Protein AF-A0AAD7E4L8-F1 (afdb_monomer_lite)

Structure (mmCIF, N/CA/C/O backbone):
data_AF-A0AAD7E4L8-F1
#
_entry.id   AF-A0AAD7E4L8-F1
#
loop_
_atom_site.group_PDB
_atom_site.id
_atom_site.type_symbol
_atom_site.label_atom_id
_atom_site.label_alt_id
_atom_site.label_comp_id
_atom_site.label_asym_id
_atom_site.label_entity_id
_atom_site.label_seq_id
_atom_site.pdbx_PDB_ins_code
_atom_site.Cartn_x
_atom_site.Cartn_y
_atom_site.Cartn_z
_atom_site.occupancy
_atom_site.B_iso_or_equiv
_atom_site.auth_seq_id
_atom_site.auth_comp_id
_atom_site.auth_asym_id
_atom_site.auth_atom_id
_atom_site.pdbx_PDB_model_num
ATOM 1 N N . MET A 1 1 ? -5.484 -7.771 3.956 1.00 55.75 1 MET A N 1
ATOM 2 C CA . MET A 1 1 ? -4.475 -8.757 4.408 1.00 55.75 1 MET A CA 1
ATOM 3 C C . MET A 1 1 ? -3.831 -9.481 3.238 1.00 55.75 1 MET A C 1
ATOM 5 O O . MET A 1 1 ? -2.624 -9.368 3.101 1.00 55.75 1 MET A O 1
ATOM 9 N N . LEU A 1 2 ? -4.599 -10.127 2.349 1.00 58.47 2 LEU A N 1
ATOM 10 C CA . LEU A 1 2 ? -4.040 -10.817 1.174 1.00 58.47 2 LEU A CA 1
ATOM 11 C C . LEU A 1 2 ? -3.154 -9.911 0.290 1.00 58.47 2 LEU A C 1
ATOM 13 O O . LEU A 1 2 ? -2.075 -10.329 -0.110 1.00 58.47 2 LEU A O 1
ATOM 17 N N . SER A 1 3 ? -3.562 -8.657 0.049 1.00 67.06 3 SER A N 1
ATOM 18 C CA . SER A 1 3 ? -2.775 -7.679 -0.724 1.00 67.06 3 SER A CA 1
ATOM 19 C C . SER A 1 3 ? -1.385 -7.426 -0.132 1.00 67.06 3 SER A C 1
ATOM 21 O O . SER A 1 3 ? -0.401 -7.410 -0.861 1.00 67.06 3 SER A O 1
ATOM 23 N N . TRP A 1 4 ? -1.296 -7.290 1.191 1.00 66.00 4 TRP A N 1
ATOM 24 C CA . TRP A 1 4 ? -0.040 -7.079 1.910 1.00 66.00 4 TRP A CA 1
ATOM 25 C C . TRP A 1 4 ? 0.859 -8.313 1.869 1.00 66.00 4 TRP A C 1
ATOM 27 O O . TRP A 1 4 ? 2.061 -8.176 1.686 1.00 66.00 4 TRP A O 1
ATOM 37 N N . ILE A 1 5 ? 0.280 -9.511 1.975 1.00 70.00 5 ILE A N 1
ATOM 38 C CA . ILE A 1 5 ? 1.025 -10.772 1.862 1.0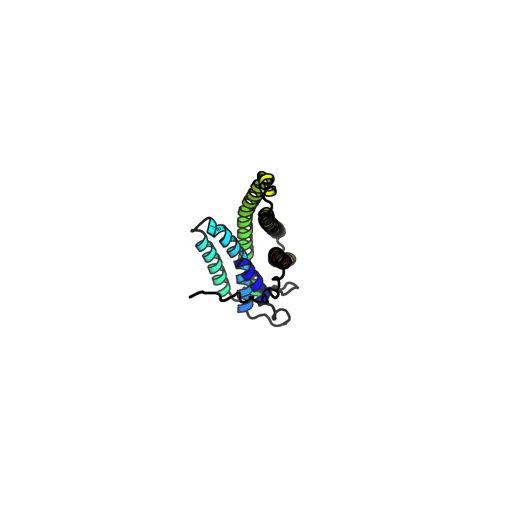0 70.00 5 ILE A CA 1
ATOM 39 C C . ILE A 1 5 ? 1.603 -10.920 0.452 1.00 70.00 5 ILE A C 1
ATOM 41 O O . ILE A 1 5 ? 2.786 -11.209 0.309 1.00 70.00 5 ILE A O 1
ATOM 45 N N . LEU A 1 6 ? 0.794 -10.675 -0.584 1.00 70.75 6 LEU A N 1
ATOM 46 C CA . LEU A 1 6 ? 1.243 -10.709 -1.980 1.00 70.75 6 LEU A CA 1
ATOM 47 C C . LEU A 1 6 ? 2.336 -9.668 -2.246 1.00 70.75 6 LEU A C 1
ATOM 49 O O . LEU A 1 6 ? 3.332 -9.965 -2.902 1.00 70.75 6 LEU A O 1
ATOM 53 N N . TYR A 1 7 ? 2.182 -8.469 -1.685 1.00 75.62 7 TYR A N 1
ATOM 54 C CA . TYR A 1 7 ? 3.182 -7.416 -1.776 1.00 75.62 7 TYR A CA 1
ATOM 55 C C . TYR A 1 7 ? 4.496 -7.811 -1.087 1.00 75.62 7 TYR A C 1
ATOM 57 O O . TYR A 1 7 ? 5.555 -7.723 -1.699 1.00 75.62 7 TYR A O 1
ATOM 65 N N . SER A 1 8 ? 4.457 -8.346 0.135 1.00 72.38 8 SER A N 1
ATOM 66 C CA . SER A 1 8 ? 5.648 -8.865 0.820 1.00 72.38 8 SER A CA 1
ATOM 67 C C . SER A 1 8 ? 6.305 -10.028 0.073 1.00 72.38 8 SER A C 1
ATOM 69 O O . SER A 1 8 ? 7.527 -10.059 -0.056 1.00 72.38 8 SER A O 1
ATOM 71 N N . ALA A 1 9 ? 5.511 -10.955 -0.468 1.00 76.44 9 ALA A N 1
ATOM 72 C CA . ALA A 1 9 ? 6.011 -12.081 -1.253 1.00 76.44 9 ALA A CA 1
ATOM 73 C C . ALA A 1 9 ? 6.742 -11.618 -2.526 1.00 76.44 9 ALA A C 1
ATOM 75 O O . ALA A 1 9 ? 7.725 -12.242 -2.922 1.00 76.44 9 ALA A O 1
ATOM 76 N N . SER A 1 10 ? 6.326 -10.494 -3.124 1.00 79.31 10 SER A N 1
ATOM 77 C CA . SER A 1 10 ? 7.000 -9.930 -4.299 1.00 79.31 10 SER A CA 1
ATOM 78 C C . SER A 1 10 ? 8.456 -9.535 -4.021 1.00 79.31 10 SER A C 1
ATOM 80 O O . SER A 1 10 ? 9.321 -9.758 -4.863 1.00 79.31 10 SER A O 1
ATOM 82 N N . PHE A 1 11 ? 8.768 -9.039 -2.818 1.00 74.00 11 PHE A N 1
ATOM 83 C CA . PHE A 1 11 ? 10.148 -8.724 -2.431 1.00 74.00 11 PHE A CA 1
ATOM 84 C C . PHE A 1 11 ? 10.984 -9.977 -2.162 1.00 74.00 11 PHE A C 1
ATOM 86 O O . PHE A 1 11 ? 12.188 -9.972 -2.415 1.00 74.00 11 PHE A O 1
ATOM 93 N N . LEU A 1 12 ? 10.353 -11.059 -1.695 1.00 79.56 12 LEU A N 1
ATOM 94 C CA . LEU A 1 12 ? 11.036 -12.328 -1.445 1.00 79.56 12 LEU A CA 1
ATOM 95 C C . LEU A 1 12 ? 11.431 -13.055 -2.734 1.00 79.56 12 LEU A C 1
ATOM 97 O O . LEU A 1 12 ? 12.403 -13.802 -2.716 1.00 79.56 12 LEU A O 1
ATOM 101 N N . LEU A 1 13 ? 10.749 -12.804 -3.859 1.00 77.44 13 LEU A N 1
ATOM 102 C CA . LEU A 1 13 ? 11.089 -13.426 -5.145 1.00 77.44 13 LEU A CA 1
ATOM 103 C C . LEU A 1 13 ? 12.525 -13.124 -5.600 1.00 77.44 13 LEU A C 1
ATOM 105 O O . LEU A 1 13 ? 13.121 -13.945 -6.291 1.00 77.44 13 LEU A O 1
ATOM 109 N N . LEU A 1 14 ? 13.097 -11.980 -5.207 1.00 70.25 14 LEU A N 1
ATOM 110 C CA . LEU A 1 14 ? 14.471 -11.610 -5.576 1.00 70.25 14 LEU A CA 1
ATOM 111 C C . LEU A 1 14 ? 15.534 -12.132 -4.614 1.00 70.25 14 LEU A C 1
ATOM 113 O O . LEU A 1 14 ? 16.726 -12.026 -4.918 1.00 70.25 14 LEU A O 1
ATOM 117 N N . VAL A 1 15 ? 15.136 -12.702 -3.476 1.00 77.69 15 VAL A N 1
ATOM 118 C CA . VAL A 1 15 ? 16.076 -13.278 -2.513 1.00 77.69 15 VAL A CA 1
ATOM 119 C C . VAL A 1 15 ? 16.807 -14.435 -3.198 1.00 77.69 15 VAL A C 1
ATOM 121 O O . VAL A 1 15 ? 16.194 -15.395 -3.650 1.00 77.69 15 VAL A O 1
ATOM 124 N N . GLY A 1 16 ? 18.129 -14.301 -3.331 1.00 73.25 16 GLY A N 1
ATOM 125 C CA . GLY A 1 16 ? 18.992 -15.241 -4.059 1.00 73.25 16 GLY A CA 1
ATOM 126 C C . GLY A 1 16 ? 19.548 -14.716 -5.388 1.00 73.25 16 GLY A C 1
ATOM 127 O O . GLY A 1 16 ? 20.603 -15.173 -5.808 1.00 73.25 16 GLY A O 1
ATOM 128 N N . ASN A 1 17 ? 18.928 -13.698 -6.000 1.00 73.00 17 ASN A N 1
ATOM 129 C CA . ASN A 1 17 ? 19.407 -13.067 -7.247 1.00 73.00 17 ASN A CA 1
ATOM 130 C C . ASN A 1 17 ? 19.971 -11.643 -7.036 1.00 73.00 17 ASN A C 1
ATOM 132 O O . ASN A 1 17 ? 20.242 -10.913 -7.988 1.00 73.00 17 ASN A O 1
ATOM 136 N N . GLN A 1 18 ? 20.146 -11.222 -5.779 1.00 67.19 18 GLN A N 1
ATOM 137 C CA . GLN A 1 18 ? 20.629 -9.879 -5.422 1.00 67.19 18 GLN A CA 1
ATOM 138 C C . GLN A 1 18 ? 22.157 -9.725 -5.507 1.00 67.19 18 GLN A C 1
ATOM 140 O O . GLN A 1 18 ? 22.631 -8.613 -5.707 1.00 67.19 18 GLN A O 1
ATOM 145 N N . LEU A 1 19 ? 22.911 -10.822 -5.367 1.00 68.94 19 LEU A N 1
ATOM 146 C CA . LEU A 1 19 ? 24.380 -10.829 -5.253 1.00 68.94 19 LEU A CA 1
ATOM 147 C C . LEU A 1 19 ? 25.108 -11.195 -6.560 1.00 68.94 19 LEU A C 1
ATOM 149 O O . LEU A 1 19 ? 26.333 -11.158 -6.603 1.00 68.94 19 LEU A O 1
ATOM 153 N N . GLY A 1 20 ? 24.377 -11.580 -7.609 1.00 67.00 20 GLY A N 1
ATOM 154 C CA . GLY A 1 20 ? 24.968 -11.967 -8.890 1.00 67.00 20 GLY A CA 1
ATOM 155 C C . GLY A 1 20 ? 25.227 -10.769 -9.805 1.00 67.00 20 GLY A C 1
ATOM 156 O O . GLY A 1 20 ? 24.375 -9.888 -9.922 1.00 67.00 20 GLY A O 1
ATOM 157 N N . GLU A 1 21 ? 26.370 -10.776 -10.502 1.00 68.94 21 GLU A N 1
ATOM 158 C CA . GLU A 1 21 ? 26.638 -9.867 -11.633 1.00 68.94 21 GLU A CA 1
ATOM 159 C C . GLU A 1 21 ? 25.715 -10.145 -12.832 1.00 68.94 21 GLU A C 1
ATOM 161 O O . GLU A 1 21 ? 25.488 -9.270 -13.664 1.00 68.94 21 GLU A O 1
ATOM 166 N N . ALA A 1 22 ? 25.154 -11.355 -12.910 1.00 73.06 22 ALA A N 1
ATOM 167 C CA . ALA A 1 22 ? 24.205 -11.733 -13.945 1.00 73.06 22 ALA A CA 1
ATOM 168 C C . ALA A 1 22 ? 22.841 -11.055 -13.730 1.00 73.06 22 ALA A C 1
ATOM 170 O O . ALA A 1 22 ? 22.309 -11.008 -12.616 1.00 73.06 22 ALA A O 1
ATOM 171 N N . GLU A 1 23 ? 22.254 -10.549 -14.816 1.00 72.12 23 GLU A N 1
ATOM 172 C CA . GLU A 1 23 ? 20.901 -10.001 -14.789 1.00 72.12 23 GLU A CA 1
ATOM 173 C C . GLU A 1 23 ? 19.878 -11.095 -14.423 1.00 72.12 23 GLU A C 1
ATOM 175 O O . GLU A 1 23 ? 19.979 -12.225 -14.914 1.00 72.12 23 GLU A O 1
ATOM 180 N N . PRO A 1 24 ? 18.890 -10.797 -13.552 1.00 77.25 24 PRO A N 1
ATOM 181 C CA . PRO A 1 24 ? 17.875 -11.770 -13.177 1.00 77.25 24 PRO A CA 1
ATOM 182 C C . PRO A 1 24 ? 17.038 -12.175 -14.401 1.00 77.25 24 PRO A C 1
ATOM 184 O O . PRO A 1 24 ? 16.810 -11.354 -15.293 1.00 77.25 24 PRO A O 1
ATOM 187 N N . PRO A 1 25 ? 16.517 -13.415 -14.445 1.00 82.69 25 PRO A N 1
ATOM 188 C CA . PRO A 1 25 ? 15.696 -13.864 -15.560 1.00 82.69 25 PRO A CA 1
ATOM 189 C C . PRO A 1 25 ? 14.472 -12.955 -15.726 1.00 82.69 25 PRO A C 1
ATOM 191 O O . PRO A 1 25 ? 13.758 -12.672 -14.759 1.00 82.69 25 PRO A O 1
ATOM 194 N N . PHE A 1 26 ? 14.216 -12.530 -16.967 1.00 81.12 26 PHE A N 1
ATOM 195 C CA . PHE A 1 26 ? 13.172 -11.561 -17.326 1.00 81.12 26 PHE A CA 1
ATOM 196 C C . PHE A 1 26 ? 11.819 -11.856 -16.668 1.00 81.12 26 PHE A C 1
ATOM 198 O O . PHE A 1 26 ? 11.200 -10.959 -16.102 1.00 81.12 26 PHE A O 1
ATOM 205 N N . GLY A 1 27 ? 11.381 -13.119 -16.672 1.00 80.50 27 GLY A N 1
ATOM 206 C CA . GLY A 1 27 ? 10.092 -13.506 -16.092 1.00 80.50 27 GLY A CA 1
ATOM 207 C C . GLY A 1 27 ? 9.979 -13.195 -14.597 1.00 80.50 27 GLY A C 1
ATOM 208 O O . GLY A 1 27 ? 8.927 -12.768 -14.135 1.00 80.50 27 GLY A O 1
ATOM 209 N N . LEU A 1 28 ? 11.068 -13.338 -13.843 1.00 82.25 28 LEU A N 1
ATOM 210 C CA . LEU A 1 28 ? 11.087 -13.104 -12.399 1.00 82.25 28 LEU A CA 1
ATOM 211 C C . LEU A 1 28 ? 11.056 -11.599 -12.083 1.00 82.25 28 LEU A C 1
ATOM 213 O O . LEU A 1 28 ? 10.313 -11.149 -11.214 1.00 82.25 28 LEU A O 1
ATOM 217 N N . CYS A 1 29 ? 11.794 -10.826 -12.876 1.00 81.12 29 CYS A N 1
ATOM 218 C CA . CYS A 1 29 ? 11.831 -9.365 -12.865 1.00 81.12 29 CYS A CA 1
ATOM 219 C C . CYS A 1 29 ? 10.463 -8.754 -13.252 1.00 81.12 29 CYS A C 1
ATOM 221 O O . CYS A 1 29 ? 9.967 -7.843 -12.587 1.00 81.12 29 CYS A O 1
ATOM 223 N N . PHE A 1 30 ? 9.802 -9.322 -14.265 1.00 81.19 30 PHE A N 1
ATOM 224 C CA . PHE A 1 30 ? 8.469 -8.926 -14.721 1.00 81.19 30 PHE A CA 1
ATOM 225 C C . PHE A 1 30 ? 7.377 -9.236 -13.691 1.00 81.19 30 PHE A C 1
ATOM 227 O O . PHE A 1 30 ? 6.558 -8.373 -13.378 1.00 81.19 30 PHE A O 1
ATOM 234 N N . VAL A 1 31 ? 7.381 -10.445 -13.118 1.00 81.94 31 VAL A N 1
ATOM 235 C CA . VAL A 1 31 ? 6.415 -10.838 -12.080 1.00 81.94 31 VAL A CA 1
ATOM 236 C C . VAL A 1 31 ? 6.582 -9.981 -10.826 1.00 81.94 31 VAL A C 1
ATOM 238 O O . VAL A 1 31 ? 5.580 -9.544 -10.257 1.00 81.94 31 VAL A O 1
ATOM 241 N N . GLN A 1 32 ? 7.824 -9.684 -10.421 1.00 84.56 32 GLN A N 1
ATOM 242 C CA . GLN A 1 32 ? 8.085 -8.771 -9.308 1.00 84.56 32 GLN A CA 1
ATOM 243 C C . GLN A 1 32 ? 7.487 -7.385 -9.580 1.00 84.56 32 GLN A C 1
ATOM 245 O O . GLN A 1 32 ? 6.705 -6.889 -8.768 1.00 84.56 32 GLN A O 1
ATOM 250 N N . ALA A 1 33 ? 7.832 -6.771 -10.717 1.00 79.81 33 ALA A N 1
ATOM 251 C CA . ALA A 1 33 ? 7.343 -5.443 -11.070 1.00 79.81 33 ALA A CA 1
ATOM 252 C C . ALA A 1 33 ? 5.806 -5.418 -11.132 1.00 79.81 33 ALA A C 1
ATOM 254 O O . ALA A 1 33 ? 5.173 -4.566 -10.509 1.00 79.81 33 ALA A O 1
ATOM 255 N N . GLY A 1 34 ? 5.193 -6.405 -11.792 1.00 78.75 34 GLY A N 1
ATOM 256 C CA . GLY A 1 34 ? 3.739 -6.519 -11.902 1.00 78.75 34 GLY A CA 1
ATOM 257 C C . GLY A 1 34 ? 3.030 -6.619 -10.548 1.00 78.75 34 GLY A C 1
ATOM 258 O O . GLY A 1 34 ? 2.025 -5.944 -10.334 1.00 78.75 34 GLY A O 1
ATOM 259 N N . LEU A 1 35 ? 3.564 -7.403 -9.605 1.00 77.06 35 LEU A N 1
ATOM 260 C CA . LEU A 1 35 ? 2.994 -7.524 -8.257 1.00 77.06 35 LEU A CA 1
ATOM 261 C C . LEU A 1 35 ? 3.103 -6.223 -7.454 1.00 77.06 35 LEU A C 1
ATOM 263 O O . LEU A 1 35 ? 2.152 -5.859 -6.758 1.00 77.06 35 LEU A O 1
ATOM 267 N N . ILE A 1 36 ? 4.225 -5.506 -7.571 1.00 76.94 36 ILE A N 1
ATOM 268 C CA . ILE A 1 36 ? 4.426 -4.210 -6.908 1.00 76.94 36 ILE A CA 1
ATOM 269 C C . ILE A 1 36 ? 3.420 -3.181 -7.436 1.00 76.94 36 ILE A C 1
ATOM 271 O O . ILE A 1 36 ? 2.739 -2.533 -6.642 1.00 76.94 36 ILE A O 1
ATOM 275 N N . TYR A 1 37 ? 3.256 -3.077 -8.758 1.00 73.69 37 TYR A N 1
ATOM 276 C CA . TYR A 1 37 ? 2.303 -2.140 -9.365 1.00 73.69 37 TYR A CA 1
ATOM 277 C C . TYR A 1 37 ? 0.833 -2.539 -9.158 1.00 73.69 37 TYR A C 1
ATOM 279 O O . TYR A 1 37 ? -0.045 -1.677 -9.158 1.00 73.69 37 TYR A O 1
ATOM 287 N N . ALA A 1 38 ? 0.534 -3.822 -8.941 1.00 73.31 38 ALA A N 1
ATOM 288 C CA . ALA A 1 38 ? -0.823 -4.284 -8.647 1.00 73.31 38 ALA A CA 1
ATOM 289 C C . ALA A 1 38 ? -1.232 -4.090 -7.172 1.00 73.31 38 ALA A C 1
ATOM 291 O O . ALA A 1 38 ? -2.425 -4.070 -6.858 1.00 73.31 38 ALA A O 1
ATOM 292 N N . ALA A 1 39 ? -0.281 -3.928 -6.248 1.00 74.31 39 ALA A N 1
ATOM 293 C CA . ALA A 1 39 ? -0.562 -3.833 -4.813 1.00 74.31 39 ALA A CA 1
ATOM 294 C C . ALA A 1 39 ? -1.443 -2.632 -4.387 1.00 74.31 39 ALA A C 1
ATOM 296 O O . ALA A 1 39 ? -2.373 -2.845 -3.592 1.00 74.31 39 ALA A O 1
ATOM 297 N N . PRO A 1 40 ? -1.246 -1.398 -4.903 1.00 68.12 40 PRO A N 1
ATOM 298 C CA . PRO A 1 40 ? -2.147 -0.272 -4.625 1.00 68.12 40 PRO A CA 1
ATOM 299 C C . PRO A 1 40 ? -3.575 -0.583 -5.077 1.00 68.12 40 PRO A C 1
ATOM 301 O O . PRO A 1 40 ? -4.553 -0.342 -4.369 1.00 68.12 40 PRO A O 1
ATOM 304 N N . THR A 1 41 ? -3.668 -1.221 -6.237 1.00 68.50 41 THR A N 1
ATOM 305 C CA . THR A 1 41 ? -4.901 -1.589 -6.912 1.00 68.50 41 THR A CA 1
ATOM 306 C C . THR A 1 41 ? -5.703 -2.623 -6.117 1.00 68.50 41 THR A C 1
ATOM 308 O O . THR A 1 41 ? -6.902 -2.445 -5.902 1.00 68.50 41 THR A O 1
ATOM 311 N N . PHE A 1 42 ? -5.040 -3.647 -5.568 1.00 68.25 42 PHE A N 1
ATOM 312 C CA . PHE A 1 42 ? -5.669 -4.614 -4.660 1.00 68.25 42 PHE A CA 1
ATOM 313 C C . PHE A 1 42 ? -6.101 -4.003 -3.323 1.00 68.25 42 PHE A C 1
ATOM 315 O O . PHE A 1 42 ? -7.096 -4.434 -2.739 1.00 68.25 42 PHE A O 1
ATOM 322 N N . SER A 1 43 ? -5.370 -3.003 -2.830 1.00 66.50 43 SER A N 1
ATOM 323 C CA . SER A 1 43 ? -5.699 -2.341 -1.562 1.00 66.50 43 SER A CA 1
ATOM 324 C C . SER A 1 43 ? -6.954 -1.474 -1.690 1.00 66.50 43 SER A C 1
ATOM 326 O O . SER A 1 43 ? -7.830 -1.520 -0.825 1.00 66.50 43 SER A O 1
ATOM 328 N N . ILE A 1 44 ? -7.095 -0.769 -2.814 1.00 65.12 44 ILE A N 1
ATOM 329 C CA . ILE A 1 44 ? -8.297 0.007 -3.137 1.00 65.12 44 ILE A CA 1
ATOM 330 C C . ILE A 1 44 ? -9.480 -0.919 -3.450 1.00 65.12 44 ILE A C 1
ATOM 332 O O . ILE A 1 44 ? -10.597 -0.638 -3.019 1.00 65.12 44 ILE A O 1
ATOM 336 N N . LEU A 1 45 ? -9.247 -2.059 -4.114 1.00 64.75 45 LEU A N 1
ATOM 337 C CA . LEU A 1 45 ? -10.287 -3.054 -4.394 1.00 64.75 45 LEU A CA 1
ATOM 338 C C . LEU A 1 45 ? -10.975 -3.538 -3.107 1.00 64.75 45 LEU A C 1
ATOM 340 O O . LEU A 1 45 ? -12.196 -3.631 -3.075 1.00 64.7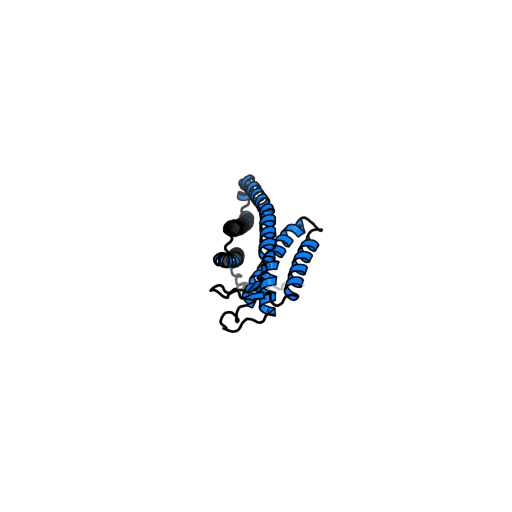5 45 LEU A O 1
ATOM 344 N N . GLY A 1 46 ? -10.220 -3.773 -2.030 1.00 64.06 46 GLY A N 1
ATOM 345 C CA . GLY A 1 46 ? -10.787 -4.170 -0.736 1.00 64.06 46 GLY A CA 1
ATOM 346 C C . GLY A 1 46 ? -11.694 -3.109 -0.101 1.00 64.06 46 GLY A C 1
ATOM 347 O O . GLY A 1 46 ? -12.697 -3.458 0.515 1.00 64.06 46 GLY A O 1
ATOM 348 N N . CYS A 1 47 ? -11.383 -1.822 -0.283 1.00 60.34 47 CYS A N 1
ATOM 349 C CA . CYS A 1 47 ? -12.221 -0.728 0.220 1.00 60.34 47 CYS A CA 1
ATOM 350 C C . CYS A 1 47 ? -13.438 -0.463 -0.683 1.00 60.34 47 CYS A C 1
ATOM 352 O O . CYS A 1 47 ? -14.523 -0.168 -0.185 1.00 60.34 47 CYS A O 1
ATOM 354 N N . LEU A 1 48 ? -13.282 -0.601 -2.005 1.00 55.78 48 LEU A N 1
ATOM 355 C CA . LEU A 1 48 ? -14.330 -0.311 -2.991 1.00 55.78 48 LEU A CA 1
ATOM 356 C C . LEU A 1 48 ? -15.310 -1.469 -3.222 1.00 55.78 48 LEU A C 1
ATOM 358 O O . LEU A 1 48 ? -16.459 -1.206 -3.577 1.00 55.78 48 LEU A O 1
ATOM 362 N N . LEU A 1 49 ? -14.912 -2.725 -2.982 1.00 59.12 49 LEU A N 1
ATOM 363 C CA . LEU A 1 49 ? -15.815 -3.888 -3.023 1.00 59.12 49 LEU A CA 1
ATOM 364 C C . LEU A 1 49 ? -16.996 -3.737 -2.052 1.00 59.12 49 LEU A C 1
ATOM 366 O O . LEU A 1 49 ? -18.083 -4.230 -2.337 1.00 59.12 49 LEU A O 1
ATOM 370 N N . SER A 1 50 ? -16.805 -2.998 -0.957 1.00 56.91 50 SER A N 1
ATOM 371 C CA . SER A 1 50 ? -17.861 -2.682 0.009 1.00 56.91 50 SER A CA 1
ATOM 372 C C . SER A 1 50 ? -18.830 -1.596 -0.476 1.00 56.91 50 SER A C 1
ATOM 374 O O . SER A 1 50 ? -19.941 -1.517 0.038 1.00 56.91 50 SER A O 1
ATOM 376 N N . PHE A 1 51 ? -18.438 -0.764 -1.451 1.00 55.25 51 PHE A N 1
ATOM 377 C CA . PHE A 1 51 ? -19.224 0.399 -1.882 1.00 55.25 51 PHE A CA 1
ATOM 378 C C . PHE A 1 51 ? -19.814 0.294 -3.294 1.00 55.25 51 PHE A C 1
ATOM 380 O O . PHE A 1 51 ? -20.850 0.907 -3.535 1.00 55.25 51 PHE A O 1
ATOM 387 N N . LEU A 1 52 ? -19.236 -0.474 -4.228 1.00 54.34 52 LEU A N 1
ATOM 388 C CA . LEU A 1 52 ? -19.737 -0.531 -5.609 1.00 54.34 52 LEU A CA 1
ATOM 389 C C . LEU A 1 52 ? -19.452 -1.872 -6.297 1.00 54.34 52 LEU A C 1
ATOM 391 O O . LEU A 1 52 ? -18.337 -2.149 -6.725 1.00 54.34 52 LEU A O 1
ATOM 395 N N . HIS A 1 53 ? -20.514 -2.631 -6.574 1.00 60.72 53 HIS A N 1
ATOM 396 C CA . HIS A 1 53 ? -20.497 -3.844 -7.410 1.00 60.72 53 HIS A CA 1
ATOM 397 C C . HIS A 1 53 ? -19.997 -3.590 -8.855 1.00 60.72 53 HIS A C 1
ATOM 399 O O . HIS A 1 53 ? -19.666 -4.525 -9.577 1.00 60.72 53 HIS A O 1
ATOM 405 N N . LYS A 1 54 ? -19.937 -2.322 -9.300 1.00 60.03 54 LYS A N 1
ATOM 406 C CA . LYS A 1 54 ? -19.555 -1.930 -10.670 1.00 60.03 54 LYS A CA 1
ATOM 407 C C . LYS A 1 54 ? -18.090 -1.527 -10.850 1.00 60.03 54 LYS A C 1
ATOM 409 O O . LYS A 1 54 ? -17.635 -1.437 -11.983 1.00 60.03 54 LYS A O 1
ATOM 414 N N . PHE A 1 55 ? -17.353 -1.293 -9.767 1.00 58.28 55 PHE A N 1
ATOM 415 C CA . PHE A 1 55 ? -15.954 -0.853 -9.827 1.00 58.28 55 PHE A CA 1
ATOM 416 C C . PHE A 1 55 ? -14.893 -1.961 -10.005 1.00 58.28 55 PHE A C 1
ATOM 418 O O . PHE A 1 55 ? -13.870 -1.676 -10.631 1.00 58.28 55 PHE A O 1
ATOM 425 N N . PRO A 1 56 ? -15.095 -3.215 -9.542 1.00 67.69 56 PRO A N 1
ATOM 426 C CA . PRO A 1 56 ? -14.123 -4.291 -9.731 1.00 67.69 56 PRO A CA 1
ATOM 427 C C . PRO A 1 56 ? -13.659 -4.497 -11.184 1.00 67.69 56 PRO A C 1
ATOM 429 O O . PRO A 1 56 ? -12.447 -4.563 -11.395 1.00 67.69 56 PRO A O 1
ATOM 432 N N . PRO A 1 57 ? -14.539 -4.542 -12.207 1.00 73.00 57 PRO A N 1
ATOM 433 C CA . PRO A 1 57 ? -14.094 -4.827 -13.570 1.00 73.00 57 PRO A CA 1
ATOM 434 C C . PRO A 1 57 ? -13.165 -3.751 -14.146 1.00 73.00 57 PRO A C 1
ATOM 436 O O . PRO A 1 57 ? -12.220 -4.095 -14.849 1.00 73.00 57 PRO A O 1
ATOM 439 N N . THR A 1 58 ? -13.363 -2.471 -13.814 1.00 67.50 58 THR A N 1
ATOM 440 C CA . THR A 1 58 ? -12.494 -1.374 -14.282 1.00 67.50 58 THR A CA 1
ATOM 441 C C . THR A 1 58 ? -11.070 -1.532 -13.758 1.00 67.50 58 THR A C 1
ATOM 443 O O . THR A 1 58 ? -10.096 -1.375 -14.489 1.00 67.50 58 THR A O 1
ATOM 446 N N . VAL A 1 59 ? -10.956 -1.895 -12.484 1.00 67.12 59 VAL A N 1
ATOM 447 C CA . VAL A 1 59 ? -9.687 -2.096 -11.789 1.00 67.12 59 VAL A CA 1
ATOM 448 C C . VAL A 1 59 ? -8.933 -3.300 -12.369 1.00 67.12 59 VAL A C 1
ATOM 450 O O . VAL A 1 59 ? -7.746 -3.195 -12.681 1.00 67.12 59 VAL A O 1
ATOM 453 N N . TYR A 1 60 ? -9.632 -4.417 -12.600 1.00 72.00 60 TYR A N 1
ATOM 454 C CA . TYR A 1 60 ? -9.061 -5.589 -13.272 1.00 72.00 60 TYR A CA 1
ATOM 455 C C . TYR A 1 60 ? -8.640 -5.291 -14.711 1.00 72.00 60 TYR A C 1
ATOM 457 O O . TYR A 1 60 ? -7.568 -5.730 -15.120 1.00 72.00 60 TYR A O 1
ATOM 465 N N . ALA A 1 61 ? -9.434 -4.520 -15.459 1.00 74.31 61 ALA A N 1
ATOM 466 C CA . ALA A 1 61 ? -9.095 -4.134 -16.823 1.00 74.31 61 ALA A CA 1
ATOM 467 C C . ALA A 1 61 ? -7.792 -3.324 -16.866 1.00 74.31 61 ALA A C 1
ATOM 469 O O . ALA A 1 61 ? -6.914 -3.655 -17.653 1.00 74.31 61 ALA A O 1
ATOM 470 N N . VAL A 1 62 ? -7.611 -2.329 -15.989 1.00 71.81 62 VAL A N 1
ATOM 471 C CA . VAL A 1 62 ? -6.375 -1.522 -15.939 1.00 71.81 62 VAL A CA 1
ATOM 472 C C . VAL A 1 62 ? -5.146 -2.384 -15.638 1.00 71.81 62 VAL A C 1
ATOM 474 O O . VAL A 1 62 ? -4.135 -2.267 -16.328 1.00 71.81 62 VAL A O 1
ATOM 477 N N . VAL A 1 63 ? -5.227 -3.289 -14.655 1.00 73.75 63 VAL A N 1
ATOM 478 C CA . VAL A 1 63 ? -4.118 -4.213 -14.347 1.00 73.75 63 VAL A CA 1
ATOM 479 C C . VAL A 1 63 ? -3.841 -5.139 -15.529 1.00 73.75 63 VAL A C 1
ATOM 481 O O . VAL A 1 63 ? -2.688 -5.315 -15.912 1.00 73.75 63 VAL A O 1
ATOM 484 N N . PHE A 1 64 ? -4.887 -5.694 -16.138 1.00 79.31 64 PHE A N 1
ATOM 485 C CA . PHE A 1 64 ? -4.768 -6.594 -17.280 1.00 79.31 64 PHE A CA 1
ATOM 486 C C . PHE A 1 64 ? -4.137 -5.904 -18.497 1.00 79.31 64 PHE A C 1
ATOM 488 O O . PHE A 1 64 ? -3.239 -6.469 -19.117 1.00 79.31 64 PHE A O 1
ATOM 495 N N . PHE A 1 65 ? -4.537 -4.666 -18.800 1.00 77.69 65 PHE A N 1
ATOM 496 C CA . PHE A 1 65 ? -3.933 -3.868 -19.867 1.00 77.69 65 PHE A CA 1
ATOM 497 C C . PHE A 1 65 ? -2.463 -3.545 -19.580 1.00 77.69 65 PHE A C 1
ATOM 499 O O . PHE A 1 65 ? -1.640 -3.715 -20.473 1.00 77.69 65 PHE A O 1
ATOM 506 N N . ASN A 1 66 ? -2.105 -3.165 -18.349 1.00 70.56 66 ASN A N 1
ATOM 507 C CA . ASN A 1 66 ? -0.703 -2.920 -17.983 1.00 70.56 66 ASN A CA 1
ATOM 508 C C . ASN A 1 66 ? 0.162 -4.183 -18.116 1.00 70.56 66 ASN A C 1
ATOM 510 O O . ASN A 1 66 ? 1.265 -4.124 -18.656 1.00 70.56 66 ASN A O 1
ATOM 514 N N . VAL A 1 67 ? -0.351 -5.342 -17.691 1.00 75.56 67 VAL A N 1
ATOM 515 C CA . VAL A 1 67 ? 0.347 -6.627 -17.862 1.00 75.56 67 VAL A CA 1
ATOM 516 C C . VAL A 1 67 ? 0.494 -6.974 -19.345 1.00 75.56 67 VAL A C 1
ATOM 518 O O . VAL A 1 67 ? 1.578 -7.361 -19.770 1.00 75.56 67 VAL A O 1
ATOM 521 N N . LEU A 1 68 ? -0.554 -6.798 -20.155 1.00 79.25 68 LEU A N 1
ATOM 522 C CA . LEU A 1 68 ? -0.494 -7.043 -21.600 1.00 79.25 68 LEU A CA 1
ATOM 523 C C . LEU A 1 68 ? 0.513 -6.133 -22.313 1.00 79.25 68 LEU A C 1
ATOM 525 O O . LEU A 1 68 ? 1.246 -6.607 -23.180 1.00 79.25 68 LEU A O 1
ATOM 529 N N . LEU A 1 69 ? 0.562 -4.848 -21.951 1.00 75.31 69 LEU A N 1
ATOM 530 C CA . LEU A 1 69 ? 1.537 -3.900 -22.493 1.00 75.31 69 LEU A CA 1
ATOM 531 C C . LEU A 1 69 ? 2.966 -4.316 -22.126 1.00 75.31 69 LEU A C 1
ATOM 533 O O . LEU A 1 69 ? 3.829 -4.372 -23.000 1.00 75.31 69 LEU A O 1
ATOM 537 N N . GLY A 1 70 ? 3.196 -4.708 -20.872 1.00 68.75 70 GLY A N 1
ATOM 538 C CA . GLY A 1 70 ? 4.508 -5.161 -20.417 1.00 68.75 70 GLY A CA 1
ATOM 539 C C . GLY A 1 70 ? 4.966 -6.501 -21.017 1.00 68.75 70 GLY A C 1
ATOM 540 O O . GLY A 1 70 ? 6.159 -6.689 -21.234 1.00 68.75 70 GLY A O 1
ATOM 541 N N . VAL A 1 71 ? 4.045 -7.417 -21.351 1.00 79.50 71 VAL A N 1
ATOM 542 C CA . VAL A 1 71 ? 4.376 -8.665 -22.075 1.00 79.50 71 VAL A CA 1
ATOM 543 C C . VAL A 1 71 ? 4.741 -8.387 -23.535 1.00 79.50 71 VAL A C 1
ATOM 545 O O . VAL A 1 71 ? 5.573 -9.093 -24.106 1.00 79.50 71 VAL A O 1
ATOM 548 N N . ARG A 1 72 ? 4.123 -7.375 -24.156 1.00 79.56 72 ARG A N 1
ATOM 549 C CA . ARG A 1 72 ? 4.330 -7.063 -25.575 1.00 79.56 72 ARG A CA 1
ATOM 550 C C . ARG A 1 72 ? 5.698 -6.432 -25.846 1.00 79.56 72 ARG A C 1
ATOM 552 O O . ARG A 1 72 ? 6.301 -6.757 -26.866 1.00 79.56 72 ARG A O 1
ATOM 559 N N . ASP A 1 73 ? 6.197 -5.597 -24.937 1.00 76.31 73 ASP A N 1
ATOM 560 C CA . ASP A 1 73 ? 7.491 -4.926 -25.074 1.00 76.31 73 ASP A CA 1
ATOM 561 C C . ASP A 1 73 ? 8.511 -5.409 -24.029 1.00 76.31 73 ASP A C 1
ATOM 563 O O . ASP A 1 73 ? 8.771 -4.776 -23.006 1.00 76.31 73 ASP A O 1
ATOM 567 N N . TYR A 1 74 ? 9.181 -6.522 -24.343 1.00 67.62 74 TYR A N 1
ATOM 568 C CA . TYR A 1 74 ? 10.227 -7.119 -23.498 1.00 67.62 74 TYR A CA 1
ATOM 569 C C . TYR A 1 74 ? 11.417 -6.181 -23.209 1.00 67.62 74 TYR A C 1
ATOM 571 O O . TYR A 1 74 ? 12.167 -6.406 -22.263 1.00 67.62 74 TYR A O 1
ATOM 579 N N . ARG A 1 75 ? 11.605 -5.125 -24.015 1.00 66.94 75 ARG A N 1
ATOM 580 C CA . ARG A 1 75 ? 12.704 -4.152 -23.876 1.00 66.94 75 ARG A CA 1
ATOM 581 C C . ARG A 1 75 ? 12.473 -3.088 -22.799 1.00 66.94 75 ARG A C 1
ATOM 583 O O . ARG A 1 75 ? 13.396 -2.337 -22.502 1.00 66.94 75 ARG A O 1
ATOM 590 N N . VAL A 1 76 ? 11.266 -2.993 -22.242 1.00 67.06 76 VAL A N 1
ATOM 591 C CA . VAL A 1 76 ? 10.877 -1.911 -21.315 1.00 67.06 76 VAL A CA 1
ATOM 592 C C . VAL A 1 76 ? 11.172 -2.280 -19.853 1.00 67.06 76 VAL A C 1
ATOM 594 O O . VAL A 1 76 ? 11.220 -1.417 -18.977 1.00 67.06 76 VAL A O 1
ATOM 597 N N . VAL A 1 77 ? 11.444 -3.558 -19.575 1.00 67.81 77 VAL A N 1
ATOM 598 C CA . VAL A 1 77 ? 11.858 -4.024 -18.248 1.00 67.81 77 VAL A CA 1
ATOM 599 C C . VAL A 1 77 ? 13.377 -3.951 -18.162 1.00 67.81 77 VAL A C 1
ATOM 601 O O . VAL A 1 77 ? 14.082 -4.785 -18.725 1.00 67.81 77 VAL A O 1
ATOM 604 N N . SER A 1 78 ? 13.883 -2.944 -17.456 1.00 68.12 78 SER A N 1
ATOM 605 C CA . SER A 1 78 ? 15.315 -2.785 -17.215 1.00 68.12 78 SER A CA 1
ATOM 606 C C . SER A 1 78 ? 15.577 -2.710 -15.715 1.00 68.12 78 SER A C 1
ATOM 608 O O . SER A 1 78 ? 14.824 -2.091 -14.949 1.00 68.12 78 SER A O 1
ATOM 610 N N . ARG A 1 79 ? 16.650 -3.367 -15.266 1.00 66.19 79 ARG A N 1
ATOM 611 C CA . ARG A 1 79 ? 17.094 -3.255 -13.876 1.00 66.19 79 ARG A CA 1
ATOM 612 C C . ARG A 1 79 ? 17.454 -1.792 -13.632 1.00 66.19 79 ARG A C 1
ATOM 614 O O . ARG A 1 79 ? 18.151 -1.177 -14.435 1.00 66.19 79 ARG A O 1
ATOM 621 N N . ALA A 1 80 ? 16.923 -1.203 -12.563 1.00 64.38 80 ALA A N 1
ATOM 622 C CA . ALA A 1 80 ? 17.172 0.204 -12.291 1.00 64.38 80 ALA A CA 1
ATOM 623 C C . ALA A 1 80 ? 18.678 0.414 -12.073 1.00 64.38 80 ALA A C 1
ATOM 625 O O . ALA A 1 80 ? 19.203 -0.028 -11.054 1.00 64.38 80 ALA A O 1
ATOM 626 N N . SER A 1 81 ? 19.342 1.126 -12.994 1.00 57.72 81 SER A N 1
ATOM 627 C CA . SER A 1 81 ? 20.758 1.535 -12.925 1.00 57.72 81 SER A CA 1
ATOM 628 C C . SER A 1 81 ? 20.996 2.618 -11.856 1.00 57.72 81 SER A C 1
ATOM 630 O O . SER A 1 81 ? 21.693 3.609 -12.064 1.00 57.72 81 SER A O 1
ATOM 632 N N . SER A 1 82 ? 20.355 2.463 -10.704 1.00 56.81 82 SER A N 1
ATOM 633 C CA . SER A 1 82 ? 20.629 3.210 -9.485 1.00 56.81 82 SER A CA 1
ATOM 634 C C . SER A 1 82 ? 21.516 2.336 -8.599 1.00 56.81 82 SER A C 1
ATOM 636 O O . SER A 1 82 ? 21.404 1.112 -8.643 1.00 56.81 82 SER A O 1
ATOM 638 N N . ASN A 1 83 ? 22.378 2.947 -7.783 1.00 51.16 83 ASN A N 1
ATOM 639 C CA . ASN A 1 83 ? 23.435 2.277 -7.003 1.00 51.16 83 ASN A CA 1
ATOM 640 C C . ASN A 1 83 ? 22.997 1.086 -6.116 1.00 51.16 83 ASN A C 1
ATOM 642 O O . ASN A 1 83 ? 23.860 0.421 -5.553 1.00 51.16 83 ASN A O 1
ATOM 646 N N . LEU A 1 84 ? 21.697 0.804 -5.962 1.00 59.25 84 LEU A N 1
ATOM 647 C CA . LEU A 1 84 ? 21.206 -0.315 -5.158 1.00 59.25 84 LEU A CA 1
ATOM 648 C C . LEU A 1 84 ? 20.823 -1.575 -5.963 1.00 59.25 84 LEU A C 1
ATOM 650 O O . LEU A 1 84 ? 20.805 -2.629 -5.352 1.00 59.25 84 LEU A O 1
ATOM 654 N N . ASN A 1 85 ? 20.548 -1.557 -7.279 1.00 65.94 85 ASN A N 1
ATOM 655 C CA . ASN A 1 85 ? 20.213 -2.771 -8.076 1.00 65.94 85 ASN A CA 1
ATOM 656 C C . ASN A 1 85 ? 19.173 -3.750 -7.447 1.00 65.94 85 ASN A C 1
ATOM 658 O O . ASN A 1 85 ? 19.106 -4.931 -7.811 1.00 65.94 85 ASN A O 1
ATOM 662 N N . LEU A 1 86 ? 18.348 -3.279 -6.504 1.00 66.56 86 LEU A N 1
ATOM 663 C CA . LEU A 1 86 ? 17.505 -4.125 -5.646 1.00 66.56 86 LEU A CA 1
ATOM 664 C C . LEU A 1 86 ? 16.158 -4.498 -6.273 1.00 66.56 86 LEU A C 1
ATOM 666 O O . LEU A 1 86 ? 15.499 -5.417 -5.790 1.00 66.56 86 LEU A O 1
ATOM 670 N N . TYR A 1 87 ? 15.722 -3.779 -7.306 1.00 70.88 87 TYR A N 1
ATOM 671 C CA . TYR A 1 87 ? 14.409 -3.970 -7.911 1.00 70.88 87 TYR A CA 1
ATOM 672 C C . TYR A 1 87 ? 14.425 -3.680 -9.409 1.00 70.88 87 TYR A C 1
ATOM 674 O O . TYR A 1 87 ? 15.189 -2.854 -9.918 1.00 70.88 87 TYR A O 1
ATOM 682 N N . CYS A 1 88 ? 13.547 -4.390 -10.104 1.00 74.75 88 CYS A N 1
ATOM 683 C CA . CYS A 1 88 ? 13.238 -4.153 -11.498 1.00 74.75 88 CYS A CA 1
ATOM 684 C C . CYS A 1 88 ? 12.215 -3.029 -11.631 1.00 74.75 88 CYS A C 1
ATOM 686 O O . CYS A 1 88 ? 11.229 -3.006 -10.895 1.00 74.75 88 CYS A O 1
ATOM 688 N N . HIS A 1 89 ? 12.439 -2.113 -12.571 1.00 72.25 89 HIS A N 1
ATOM 689 C CA . HIS A 1 89 ? 11.469 -1.071 -12.887 1.00 72.25 89 HIS A CA 1
ATOM 690 C C . HIS A 1 89 ? 11.111 -1.113 -14.369 1.00 72.25 89 HIS A C 1
ATOM 692 O O . HIS A 1 89 ? 11.920 -1.503 -15.213 1.00 72.25 89 HIS A O 1
ATOM 698 N N . ILE A 1 90 ? 9.877 -0.727 -14.663 1.00 70.88 90 ILE A N 1
ATOM 699 C CA . ILE A 1 90 ? 9.401 -0.549 -16.026 1.00 70.88 90 ILE A CA 1
ATOM 700 C C . ILE A 1 90 ? 9.648 0.929 -16.353 1.00 70.88 90 ILE A C 1
ATOM 702 O O . ILE A 1 90 ? 9.198 1.810 -15.621 1.00 70.88 90 ILE A O 1
ATOM 706 N N . THR A 1 91 ? 10.448 1.213 -17.383 1.00 67.88 91 THR A N 1
ATOM 707 C CA . THR A 1 91 ? 10.935 2.576 -17.691 1.00 67.88 91 THR A CA 1
ATOM 708 C C . THR A 1 91 ? 9.887 3.477 -18.351 1.00 67.88 91 THR A C 1
ATOM 710 O O . THR A 1 91 ? 10.192 4.610 -18.727 1.00 67.88 91 THR A O 1
ATOM 713 N N . THR A 1 92 ? 8.644 3.023 -18.499 1.00 69.94 92 THR A N 1
ATOM 714 C CA . THR A 1 92 ? 7.582 3.811 -19.120 1.00 69.94 92 THR A CA 1
ATOM 715 C C . THR A 1 92 ? 7.137 4.961 -18.220 1.00 69.94 92 THR A C 1
ATOM 717 O O . THR A 1 92 ? 6.736 4.788 -17.068 1.00 69.94 92 THR A O 1
ATOM 720 N N . SER A 1 93 ? 7.145 6.172 -18.780 1.00 67.44 93 SER A N 1
ATOM 721 C CA . SER A 1 93 ? 6.674 7.387 -18.107 1.00 67.44 93 SER A CA 1
ATOM 722 C C . SER A 1 93 ? 5.192 7.329 -17.717 1.00 67.44 93 SER A C 1
ATOM 724 O O . SER A 1 93 ? 4.754 8.057 -16.832 1.00 67.44 93 SER A O 1
ATOM 726 N N . THR A 1 94 ? 4.415 6.445 -18.335 1.00 67.56 94 THR A N 1
ATOM 727 C CA . THR A 1 94 ? 2.996 6.247 -18.035 1.00 67.56 94 THR A CA 1
ATOM 728 C C . THR A 1 94 ? 2.752 5.564 -16.689 1.00 67.56 94 THR A C 1
ATOM 730 O O . THR A 1 94 ? 1.763 5.877 -16.028 1.00 67.56 94 THR A O 1
ATOM 733 N N . ASP A 1 95 ? 3.648 4.690 -16.228 1.00 66.44 95 ASP A N 1
ATOM 734 C CA . ASP A 1 95 ? 3.346 3.791 -15.104 1.00 66.44 95 ASP A CA 1
ATOM 735 C C . ASP A 1 95 ? 3.357 4.522 -13.758 1.00 66.44 95 ASP A C 1
ATOM 737 O O . ASP A 1 95 ? 2.460 4.349 -12.925 1.00 66.44 95 ASP A O 1
ATOM 741 N N . TRP A 1 96 ? 4.330 5.413 -13.559 1.00 68.88 96 TRP A N 1
ATOM 742 C CA . TRP A 1 96 ? 4.410 6.219 -12.341 1.00 68.88 96 TRP A CA 1
ATOM 743 C C . TRP A 1 96 ? 3.305 7.280 -12.280 1.00 68.88 96 TRP A C 1
ATOM 745 O O . TRP A 1 96 ? 2.798 7.564 -11.194 1.00 68.88 96 TRP A O 1
ATOM 755 N N . MET A 1 97 ? 2.874 7.821 -13.428 1.00 73.00 97 MET A N 1
ATOM 756 C CA . MET A 1 97 ? 1.757 8.767 -13.488 1.00 73.00 97 MET A CA 1
ATOM 757 C C . MET A 1 97 ? 0.449 8.084 -13.088 1.00 73.00 97 MET A C 1
ATOM 759 O O . MET A 1 97 ? -0.251 8.577 -12.203 1.00 73.00 97 MET A O 1
ATOM 763 N N . VAL A 1 98 ? 0.140 6.925 -13.680 1.00 74.12 98 VAL A N 1
ATOM 764 C CA . VAL A 1 98 ? -1.086 6.171 -13.372 1.00 74.12 98 VAL A CA 1
ATOM 765 C C . VAL A 1 98 ? -1.108 5.747 -11.904 1.00 74.12 98 VAL A C 1
ATOM 767 O O . VAL A 1 98 ? -2.107 5.969 -11.219 1.00 74.12 98 VAL A O 1
ATOM 770 N N . SER A 1 99 ? 0.001 5.204 -11.390 1.00 72.62 99 SER A N 1
ATOM 771 C CA . SER A 1 99 ? 0.096 4.823 -9.978 1.00 72.62 99 SER A CA 1
ATOM 772 C C . SER A 1 99 ? -0.081 6.027 -9.048 1.00 72.62 99 SER A C 1
ATOM 774 O O . SER A 1 99 ? -0.781 5.921 -8.043 1.00 72.62 99 SER A O 1
ATOM 776 N N . SER A 1 100 ? 0.510 7.177 -9.381 1.00 73.75 100 SER A N 1
ATOM 777 C CA . SER A 1 100 ? 0.377 8.401 -8.586 1.00 73.75 100 SER A CA 1
ATOM 778 C C . SER A 1 100 ? -1.072 8.893 -8.541 1.00 73.75 100 SER A C 1
ATOM 780 O O . SER A 1 100 ? -1.605 9.121 -7.455 1.00 73.75 100 SER A O 1
ATOM 782 N N . TYR A 1 101 ? -1.760 8.952 -9.688 1.00 77.38 101 TYR A N 1
ATOM 783 C CA . TYR A 1 101 ? -3.176 9.333 -9.742 1.00 77.38 101 TYR A CA 1
ATOM 784 C C . TYR A 1 101 ? -4.059 8.417 -8.893 1.00 77.38 101 TYR A C 1
ATOM 786 O O . TYR A 1 101 ? -4.885 8.902 -8.121 1.00 77.38 101 TYR A O 1
ATOM 794 N N . ILE A 1 102 ? -3.864 7.099 -8.994 1.00 73.81 102 ILE A N 1
ATOM 795 C CA . ILE A 1 102 ? -4.628 6.117 -8.216 1.00 73.81 102 ILE A CA 1
ATOM 796 C C . ILE A 1 102 ? -4.407 6.323 -6.713 1.00 73.81 102 ILE A C 1
ATOM 798 O O . ILE A 1 102 ? -5.374 6.332 -5.949 1.00 73.81 102 ILE A O 1
ATOM 802 N N . VAL A 1 103 ? -3.157 6.524 -6.284 1.00 74.81 103 VAL A N 1
ATOM 803 C CA . VAL A 1 103 ? -2.816 6.742 -4.870 1.00 74.81 103 VAL A CA 1
ATOM 804 C C . VAL A 1 103 ? -3.403 8.056 -4.357 1.00 74.81 103 VAL A C 1
ATOM 806 O O . VAL A 1 103 ? -4.007 8.073 -3.283 1.00 74.81 103 VAL A O 1
ATOM 809 N N . VAL A 1 104 ? -3.295 9.144 -5.124 1.00 78.00 104 VAL A N 1
ATOM 810 C CA . VAL A 1 104 ? -3.867 10.450 -4.762 1.00 78.00 104 VAL A CA 1
ATOM 811 C C . VAL A 1 104 ? -5.387 10.362 -4.631 1.00 78.00 104 VAL A C 1
ATOM 813 O O . VAL A 1 104 ? -5.927 10.758 -3.600 1.00 78.00 104 VAL A O 1
ATOM 816 N N . CYS A 1 105 ? -6.082 9.789 -5.618 1.00 77.31 105 CYS A N 1
ATOM 817 C CA . CYS A 1 105 ? -7.534 9.611 -5.563 1.00 77.31 105 CYS A CA 1
ATOM 818 C C . CYS A 1 105 ? -7.963 8.708 -4.401 1.00 77.31 105 CYS A C 1
ATOM 820 O O . CYS A 1 105 ? -8.882 9.058 -3.661 1.00 77.31 105 CYS A O 1
ATOM 822 N N . GLY A 1 106 ? -7.287 7.570 -4.214 1.00 74.69 106 GLY A N 1
ATOM 823 C CA . GLY A 1 106 ? -7.574 6.646 -3.120 1.00 74.69 106 GLY A CA 1
ATOM 824 C C . GLY A 1 106 ? -7.405 7.311 -1.758 1.00 74.69 106 GLY A C 1
ATOM 825 O O . GLY A 1 106 ? -8.267 7.188 -0.891 1.00 74.69 106 GLY A O 1
ATOM 826 N N . THR A 1 107 ? -6.341 8.091 -1.583 1.00 75.38 107 THR A N 1
ATOM 827 C CA . THR A 1 107 ? -6.070 8.740 -0.298 1.00 75.38 107 THR A CA 1
ATOM 828 C C . THR A 1 107 ? -7.002 9.923 -0.043 1.00 75.38 107 THR A C 1
ATOM 830 O O . THR A 1 107 ? -7.471 10.092 1.079 1.00 75.38 107 THR A O 1
ATOM 833 N N . LEU A 1 108 ? -7.366 10.690 -1.076 1.00 81.06 108 LEU A N 1
ATOM 834 C CA .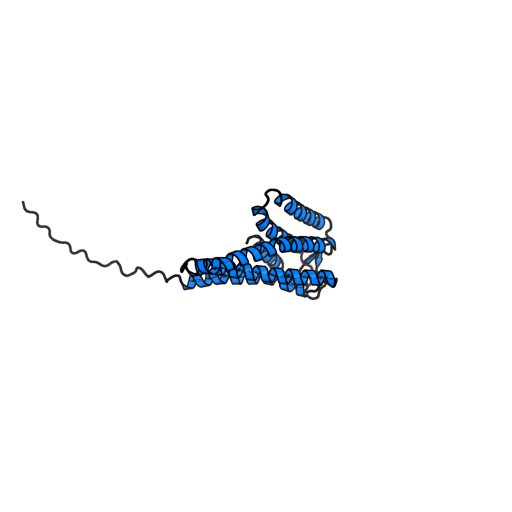 LEU A 1 108 ? -8.391 11.735 -0.970 1.00 81.06 108 LEU A CA 1
ATOM 835 C C . LEU A 1 108 ? -9.752 11.187 -0.524 1.00 81.06 108 LEU A C 1
ATOM 837 O O . LEU A 1 108 ? -10.498 11.905 0.134 1.00 81.06 108 LEU A O 1
ATOM 841 N N . MET A 1 109 ? -10.076 9.932 -0.850 1.00 79.25 109 MET A N 1
ATOM 842 C CA . MET A 1 109 ? -11.290 9.273 -0.356 1.00 79.25 109 MET A CA 1
ATOM 843 C C . MET A 1 109 ? -11.131 8.700 1.058 1.00 79.25 109 MET A C 1
ATOM 845 O O . MET A 1 109 ? -12.076 8.750 1.845 1.00 79.25 109 MET A O 1
ATOM 849 N N . LEU A 1 110 ? -9.953 8.167 1.397 1.00 74.62 110 LEU A N 1
ATOM 850 C CA . LEU A 1 110 ? -9.697 7.553 2.704 1.00 74.62 110 LEU A CA 1
ATOM 851 C C . LEU A 1 110 ? -9.553 8.586 3.828 1.00 74.62 110 LEU A C 1
ATOM 853 O O . LEU A 1 110 ? -10.104 8.380 4.905 1.00 74.62 110 LEU A O 1
ATOM 857 N N . VAL A 1 111 ? -8.889 9.718 3.583 1.00 81.62 111 VAL A N 1
ATOM 858 C CA . VAL A 1 111 ? -8.618 10.733 4.618 1.00 81.62 111 VAL A CA 1
ATOM 859 C C . VAL A 1 111 ? -9.901 11.285 5.265 1.00 81.62 111 VAL A C 1
ATOM 861 O O . VAL A 1 111 ? -9.977 11.301 6.493 1.00 81.62 111 VAL A O 1
ATOM 864 N N . PRO A 1 112 ? -10.952 11.684 4.520 1.00 83.25 112 PRO A N 1
ATOM 865 C CA . PRO A 1 112 ? -12.211 12.118 5.128 1.00 83.25 112 PRO A CA 1
ATOM 866 C C . PRO A 1 112 ? -12.885 11.023 5.957 1.00 83.25 112 PRO A C 1
ATOM 868 O O . PRO A 1 112 ? -13.459 11.312 7.006 1.00 83.25 112 PRO A O 1
ATOM 871 N N . LEU A 1 113 ? -12.805 9.768 5.506 1.00 77.19 113 LEU A N 1
ATOM 872 C CA . LEU A 1 113 ? -13.370 8.625 6.218 1.00 77.19 113 LEU A CA 1
ATOM 873 C C . LEU A 1 113 ? -12.625 8.375 7.536 1.00 77.19 113 LEU A C 1
ATOM 875 O O . LEU A 1 113 ? -13.255 8.136 8.563 1.00 77.19 113 LEU A O 1
ATOM 879 N N . GLU A 1 114 ? -11.300 8.496 7.539 1.00 81.31 114 GLU A N 1
ATOM 880 C CA . GLU A 1 114 ? -10.475 8.389 8.745 1.00 81.31 114 GLU A CA 1
ATOM 881 C C . GLU A 1 114 ? -10.748 9.528 9.728 1.00 81.31 114 GLU A C 1
ATOM 883 O O . GLU A 1 114 ? -10.944 9.276 10.918 1.00 81.31 114 GLU A O 1
ATOM 888 N N . ILE A 1 115 ? -10.842 10.768 9.234 1.00 86.50 115 ILE A N 1
ATOM 889 C CA . ILE A 1 115 ? -11.222 11.931 10.049 1.00 86.50 115 ILE A CA 1
ATOM 890 C C . ILE A 1 115 ? -12.611 11.713 10.655 1.00 86.50 115 ILE A C 1
ATOM 892 O O . ILE A 1 115 ? -12.811 11.971 11.841 1.00 86.50 115 ILE A O 1
ATOM 896 N N . TRP A 1 116 ? -13.562 11.193 9.876 1.00 87.00 116 TRP A N 1
ATOM 897 C CA . TRP A 1 116 ? -14.909 10.884 10.350 1.00 87.00 116 TRP A CA 1
ATOM 898 C C . TRP A 1 116 ? -14.910 9.807 11.440 1.00 87.00 116 TRP A C 1
ATOM 900 O O . TRP A 1 116 ? -15.524 9.998 12.490 1.00 87.00 116 TRP A O 1
ATOM 910 N N . ILE A 1 117 ? -14.195 8.697 11.233 1.00 82.12 117 ILE A N 1
ATOM 911 C CA . ILE A 1 117 ? -14.066 7.620 12.226 1.00 82.12 117 ILE A CA 1
ATOM 912 C C . ILE A 1 117 ? -13.418 8.158 13.505 1.00 82.12 117 ILE A C 1
ATOM 914 O O . ILE A 1 117 ? -13.939 7.926 14.597 1.00 82.12 117 ILE A O 1
ATOM 918 N N . GLY A 1 118 ? -12.329 8.922 13.378 1.00 83.38 118 GLY A N 1
ATOM 919 C CA . GLY A 1 118 ? -11.654 9.568 14.502 1.00 83.38 118 GLY A CA 1
ATOM 920 C C . GLY A 1 118 ? -12.574 10.528 15.252 1.00 83.38 118 GLY A C 1
ATOM 921 O O . GLY A 1 118 ? -12.633 10.497 16.479 1.00 83.38 118 GLY A O 1
ATOM 922 N N . PHE A 1 119 ? -13.368 11.320 14.533 1.00 89.50 119 PHE A N 1
ATOM 923 C CA . PHE A 1 119 ? -14.343 12.230 15.127 1.00 89.50 119 PHE A CA 1
ATOM 924 C C . PHE A 1 119 ? -15.440 11.487 15.899 1.00 89.50 119 PHE A C 1
ATOM 926 O O . PHE A 1 119 ? -15.705 11.814 17.057 1.00 89.50 119 PHE A O 1
ATOM 933 N N . VAL A 1 120 ? -16.058 10.464 15.299 1.00 85.00 120 VAL A N 1
ATOM 934 C CA . VAL A 1 120 ? -17.088 9.637 15.956 1.00 85.00 120 VAL A CA 1
ATOM 935 C C . VAL A 1 120 ? -16.523 8.955 17.201 1.00 85.00 120 VAL A C 1
ATOM 937 O O . VAL A 1 120 ? -17.199 8.882 18.230 1.00 85.00 120 VAL A O 1
ATOM 940 N N . PHE A 1 121 ? -15.276 8.494 17.127 1.00 81.00 121 PHE A N 1
ATOM 941 C CA . PHE A 1 121 ? -14.583 7.857 18.235 1.00 81.00 121 PHE A CA 1
ATOM 942 C C . PHE A 1 121 ? -14.298 8.836 19.378 1.00 81.00 121 PHE A C 1
ATOM 944 O O . PHE A 1 121 ? -14.654 8.555 20.521 1.00 81.00 121 PHE A O 1
ATOM 951 N N . CYS A 1 122 ? -13.756 10.020 19.078 1.00 86.12 122 CYS A N 1
ATOM 952 C CA . CYS A 1 122 ? -13.538 11.080 20.062 1.00 86.12 122 CYS A CA 1
ATOM 953 C C . CYS A 1 122 ? -14.851 11.531 20.710 1.00 86.12 122 CYS A C 1
ATOM 955 O O . CYS A 1 122 ? -14.914 11.711 21.926 1.00 86.12 122 CYS A O 1
ATOM 957 N N . ARG A 1 123 ? -15.924 11.656 19.918 1.00 94.00 123 ARG A N 1
ATOM 958 C CA . ARG A 1 123 ? -17.243 12.061 20.420 1.00 94.00 123 ARG A CA 1
ATOM 959 C C . ARG A 1 123 ? -17.844 11.029 21.375 1.00 94.00 123 ARG A C 1
ATOM 961 O O . ARG A 1 123 ? -18.456 11.407 22.367 1.00 94.00 123 ARG A O 1
ATOM 968 N N . ASN A 1 124 ? -17.645 9.741 21.104 1.00 88.38 124 ASN A N 1
ATOM 969 C CA . ASN A 1 124 ? -18.174 8.640 21.914 1.00 88.38 124 ASN A CA 1
ATOM 970 C C . ASN A 1 124 ? -17.146 8.055 22.899 1.00 88.38 124 ASN A C 1
ATOM 972 O O . ASN A 1 124 ? -17.384 7.002 23.490 1.00 88.38 124 ASN A O 1
ATOM 976 N N . TRP A 1 125 ? -16.014 8.731 23.113 1.00 82.81 125 TRP A N 1
ATOM 977 C CA . TRP A 1 125 ? -14.901 8.227 23.924 1.00 82.81 125 TRP A CA 1
ATOM 978 C C . TRP A 1 125 ? -15.311 7.878 25.364 1.00 82.81 125 TRP A C 1
ATOM 980 O O . TRP A 1 125 ? -14.825 6.902 25.935 1.00 82.81 125 TRP A O 1
ATOM 990 N N . ALA A 1 126 ? -16.252 8.633 25.942 1.00 87.19 126 ALA A N 1
ATOM 991 C CA . ALA A 1 126 ? -16.785 8.366 27.278 1.00 87.19 126 ALA A CA 1
ATOM 992 C C . ALA A 1 126 ? -17.522 7.016 27.367 1.00 87.19 126 ALA A C 1
ATOM 994 O O . ALA A 1 126 ? -17.340 6.293 28.343 1.00 87.19 126 ALA A O 1
ATOM 995 N N . ALA A 1 127 ? -18.287 6.647 26.334 1.00 83.50 127 ALA A N 1
ATOM 996 C CA . ALA A 1 127 ? -18.998 5.368 26.269 1.00 83.50 127 ALA A CA 1
ATOM 997 C C . ALA A 1 127 ? -18.046 4.178 26.051 1.00 83.50 127 ALA A C 1
ATOM 999 O O . ALA A 1 127 ? -18.317 3.067 26.496 1.00 83.50 127 ALA A O 1
ATOM 1000 N N . PHE A 1 128 ? -16.901 4.404 25.402 1.00 74.19 128 PHE A N 1
ATOM 1001 C CA . PHE A 1 128 ? -15.891 3.363 25.206 1.00 74.19 128 PHE A CA 1
ATOM 1002 C C . PHE A 1 128 ? -15.092 3.053 26.476 1.00 74.19 128 PHE A C 1
ATOM 1004 O O . PHE A 1 128 ? -14.755 1.893 26.713 1.00 74.19 128 PHE A O 1
ATOM 1011 N N . ARG A 1 129 ? -14.809 4.054 27.326 1.00 77.88 129 ARG A N 1
ATOM 1012 C CA . ARG A 1 129 ? -14.054 3.828 28.575 1.00 77.88 129 ARG A CA 1
ATOM 1013 C C . ARG A 1 129 ? -14.802 2.988 29.607 1.00 77.88 129 ARG A C 1
ATOM 1015 O O . ARG A 1 129 ? -14.158 2.360 30.439 1.00 77.88 129 ARG A O 1
ATOM 1022 N N . THR A 1 130 ? -16.131 2.979 29.581 1.00 81.75 130 THR A N 1
ATOM 1023 C CA . THR A 1 130 ? -16.944 2.285 30.589 1.00 81.75 130 THR A CA 1
ATOM 1024 C C . THR A 1 130 ? -17.079 0.783 30.347 1.00 81.75 130 THR A C 1
ATOM 1026 O O . THR A 1 130 ? -17.660 0.104 31.187 1.00 81.75 130 THR A O 1
ATOM 1029 N N . THR A 1 131 ? -16.533 0.236 29.253 1.00 71.56 131 THR A N 1
ATOM 1030 C CA . THR A 1 131 ? -16.639 -1.200 28.939 1.00 71.56 131 THR A CA 1
ATOM 1031 C C . THR A 1 131 ? -15.317 -1.930 29.246 1.00 71.56 131 THR A C 1
ATOM 1033 O O . THR A 1 131 ? -14.425 -1.958 28.391 1.00 71.56 131 THR A O 1
ATOM 1036 N N . PRO A 1 132 ? -15.159 -2.544 30.438 1.00 65.19 132 PRO A N 1
ATOM 1037 C CA . PRO A 1 132 ? -13.865 -3.003 30.959 1.00 65.19 132 PRO A CA 1
ATOM 1038 C C . PRO A 1 132 ? -13.200 -4.140 30.163 1.00 65.19 132 PRO A C 1
ATOM 1040 O O . PRO A 1 132 ? -11.978 -4.223 30.167 1.00 65.19 132 PRO A O 1
ATOM 1043 N N . ASN A 1 133 ? -13.959 -4.960 29.420 1.00 64.69 133 ASN A N 1
ATOM 1044 C CA . ASN A 1 133 ? -13.410 -6.093 28.650 1.00 64.69 133 ASN A CA 1
ATOM 1045 C C . ASN A 1 133 ? -13.461 -5.939 27.117 1.00 64.69 133 ASN A C 1
ATOM 1047 O O . ASN A 1 133 ? -12.814 -6.708 26.415 1.00 64.69 133 ASN A O 1
ATOM 1051 N N . HIS A 1 134 ? -14.195 -4.970 26.558 1.00 59.00 134 HIS A N 1
ATOM 1052 C CA . HIS A 1 134 ? -14.214 -4.728 25.097 1.00 59.00 134 HIS A CA 1
ATOM 1053 C C . HIS A 1 134 ? -13.391 -3.505 24.671 1.00 59.00 134 HIS A C 1
ATOM 1055 O O . HIS A 1 134 ? -13.021 -3.383 23.500 1.00 59.00 134 HIS A O 1
ATOM 1061 N N . GLY A 1 135 ? -13.031 -2.627 25.616 1.00 60.12 135 GLY A N 1
ATOM 1062 C CA . GLY A 1 135 ? -12.225 -1.440 25.338 1.00 60.12 135 GLY A CA 1
ATOM 1063 C C . GLY A 1 135 ? -10.860 -1.766 24.718 1.00 60.12 135 GLY A C 1
ATOM 1064 O O . GLY A 1 135 ? -10.474 -1.131 23.740 1.00 60.12 135 GLY A O 1
ATOM 1065 N N . GLN A 1 136 ? -10.156 -2.797 25.202 1.00 65.25 136 GLN A N 1
ATOM 1066 C CA . GLN A 1 136 ? -8.793 -3.113 24.739 1.00 65.25 136 GLN A CA 1
ATOM 1067 C C . GLN A 1 136 ? -8.726 -3.573 23.273 1.00 65.25 136 GLN A C 1
ATOM 1069 O O . GLN A 1 136 ? -7.836 -3.142 22.532 1.00 65.25 136 GLN A O 1
ATOM 1074 N N . ALA A 1 137 ? -9.685 -4.390 22.825 1.00 65.56 137 ALA A N 1
ATOM 1075 C CA . ALA A 1 137 ? -9.757 -4.827 21.430 1.00 65.56 137 ALA A CA 1
ATOM 1076 C C . ALA A 1 137 ? -10.016 -3.638 20.487 1.00 65.56 137 ALA A C 1
ATOM 1078 O O . ALA A 1 137 ? -9.333 -3.485 19.472 1.00 65.56 137 ALA A O 1
ATOM 1079 N N . SER A 1 138 ? -10.937 -2.742 20.863 1.00 69.25 138 SER A N 1
ATOM 1080 C CA . SER A 1 138 ? -11.274 -1.558 20.058 1.00 69.25 138 SER A CA 1
ATOM 1081 C C . SER A 1 138 ? -10.116 -0.557 19.941 1.00 69.25 138 SER A C 1
ATOM 1083 O O . SER A 1 138 ? -9.841 -0.048 18.854 1.00 69.25 138 SER A O 1
ATOM 1085 N N . LEU A 1 139 ? -9.371 -0.339 21.030 1.00 72.69 139 LEU A N 1
ATOM 1086 C CA . LEU A 1 139 ? -8.247 0.601 21.075 1.00 72.69 139 LEU A CA 1
ATOM 1087 C C . LEU A 1 139 ? -7.072 0.109 20.221 1.00 72.69 139 LEU A C 1
ATOM 1089 O O . LEU A 1 139 ? -6.441 0.886 19.508 1.00 72.69 139 LEU A O 1
ATOM 1093 N N . THR A 1 140 ? -6.821 -1.201 20.225 1.00 74.69 140 THR A N 1
ATOM 1094 C CA . THR A 1 140 ? -5.764 -1.810 19.409 1.00 74.69 140 THR A CA 1
ATOM 1095 C C . THR A 1 140 ? -6.051 -1.665 17.916 1.00 74.69 140 THR A C 1
ATOM 1097 O O . THR A 1 140 ? -5.155 -1.331 17.141 1.00 74.69 140 THR A O 1
ATOM 1100 N N . ILE A 1 141 ? -7.305 -1.865 17.500 1.00 76.62 141 ILE A N 1
ATOM 1101 C CA . ILE A 1 141 ? -7.727 -1.655 16.107 1.00 76.62 141 ILE A CA 1
ATOM 1102 C C . ILE A 1 141 ? -7.565 -0.181 15.721 1.00 76.62 141 ILE A C 1
ATOM 1104 O O . ILE A 1 141 ? -7.048 0.112 14.646 1.00 76.62 141 ILE A O 1
ATOM 1108 N N . PHE A 1 142 ? -7.934 0.745 16.607 1.00 76.19 142 PHE A N 1
ATOM 1109 C CA . PHE A 1 142 ? -7.785 2.176 16.352 1.00 76.19 142 PHE A CA 1
ATOM 1110 C C . PHE A 1 142 ? -6.319 2.597 16.186 1.00 76.19 142 PHE A C 1
ATOM 1112 O O . PHE A 1 142 ? -5.978 3.239 15.195 1.00 76.19 142 PHE A O 1
ATOM 1119 N N . ILE A 1 143 ? -5.434 2.183 17.103 1.00 79.81 143 ILE A N 1
ATOM 1120 C CA . ILE A 1 143 ? -3.990 2.459 17.013 1.00 79.81 143 ILE A CA 1
ATOM 1121 C C . ILE A 1 143 ? -3.421 1.924 15.697 1.00 79.81 143 ILE A C 1
ATOM 1123 O O . ILE A 1 143 ? -2.651 2.614 15.033 1.00 79.81 143 ILE A O 1
ATOM 1127 N N . ARG A 1 144 ? -3.827 0.717 15.288 1.00 78.69 144 ARG A N 1
ATOM 1128 C CA . ARG A 1 144 ? -3.421 0.141 14.000 1.00 78.69 144 ARG A CA 1
ATOM 1129 C C . ARG A 1 144 ? -3.826 1.023 12.834 1.00 78.69 144 ARG A C 1
ATOM 1131 O O . ARG A 1 144 ? -2.973 1.368 12.025 1.00 78.69 144 ARG A O 1
ATOM 1138 N N . VAL A 1 145 ? -5.103 1.392 12.757 1.00 75.31 145 VAL A N 1
ATOM 1139 C CA . VAL A 1 145 ? -5.627 2.233 11.672 1.00 75.31 145 VAL A CA 1
ATOM 1140 C C . VAL A 1 145 ? -4.915 3.587 11.644 1.00 75.31 145 VAL A C 1
ATOM 1142 O O . VAL A 1 145 ? -4.482 4.010 10.578 1.00 75.31 145 VAL A O 1
ATOM 1145 N N . ALA A 1 146 ? -4.693 4.217 12.800 1.00 78.69 146 ALA A N 1
ATOM 1146 C CA . ALA A 1 146 ? -3.974 5.487 12.895 1.00 78.69 146 ALA A CA 1
ATOM 1147 C C . ALA A 1 146 ? -2.513 5.385 12.417 1.00 78.69 146 ALA A C 1
ATOM 1149 O O . ALA A 1 146 ? -2.041 6.255 11.687 1.00 78.69 146 ALA A O 1
ATOM 1150 N N . LEU A 1 147 ? -1.800 4.310 12.775 1.00 81.62 147 LEU A N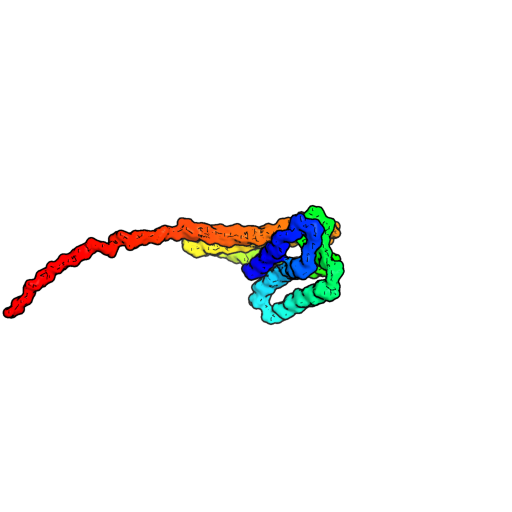 1
ATOM 1151 C CA . LEU A 1 147 ? -0.433 4.070 12.299 1.00 81.62 147 LEU A CA 1
ATOM 1152 C C . LEU A 1 147 ? -0.391 3.852 10.780 1.00 81.62 147 LEU A C 1
ATOM 1154 O O . LEU A 1 147 ? 0.441 4.451 10.100 1.00 81.62 147 LEU A O 1
ATOM 1158 N N . PHE A 1 148 ? -1.301 3.041 10.234 1.00 75.31 148 PHE A N 1
ATOM 1159 C CA . PHE A 1 148 ? -1.389 2.809 8.788 1.00 75.31 148 PHE A CA 1
ATOM 1160 C C . PHE A 1 148 ? -1.758 4.074 8.002 1.00 75.31 148 PHE A C 1
ATOM 1162 O O . PHE A 1 148 ? -1.184 4.333 6.939 1.00 75.31 148 PHE A O 1
ATOM 1169 N N . SER A 1 149 ? -2.669 4.883 8.542 1.00 78.06 149 SER A N 1
ATOM 1170 C CA . SER A 1 149 ? -3.033 6.194 8.001 1.00 78.06 149 SER A CA 1
ATOM 1171 C C . SER A 1 149 ? -1.825 7.133 7.967 1.00 78.06 149 SER A C 1
ATOM 1173 O O . SER A 1 149 ? -1.494 7.688 6.918 1.00 78.06 149 SER A O 1
ATOM 1175 N N . GLY A 1 150 ? -1.084 7.236 9.076 1.00 80.69 150 GLY A N 1
ATOM 1176 C CA . GLY A 1 150 ? 0.100 8.091 9.171 1.00 80.69 150 GLY A CA 1
ATOM 1177 C C . GLY A 1 150 ? 1.163 7.766 8.117 1.00 80.69 150 GLY A C 1
ATOM 1178 O O . GLY A 1 150 ? 1.673 8.669 7.455 1.00 80.69 150 GLY A O 1
ATOM 1179 N N . ILE A 1 151 ? 1.448 6.479 7.891 1.00 79.50 151 ILE A N 1
ATOM 1180 C CA . ILE A 1 151 ? 2.377 6.037 6.833 1.00 79.50 151 ILE A CA 1
ATOM 1181 C C . ILE A 1 151 ? 1.867 6.456 5.449 1.00 79.50 151 ILE A C 1
ATOM 1183 O O . ILE A 1 151 ? 2.652 6.896 4.610 1.00 79.50 151 ILE A O 1
ATOM 1187 N N . SER A 1 152 ? 0.558 6.349 5.213 1.00 74.38 152 SER A N 1
ATOM 1188 C CA . SER A 1 152 ? -0.064 6.720 3.937 1.00 74.38 152 SER A CA 1
ATOM 1189 C C . SER A 1 152 ? 0.037 8.225 3.674 1.00 74.38 152 SER A C 1
ATOM 1191 O O . SER A 1 152 ? 0.362 8.632 2.560 1.00 74.38 152 SER A O 1
ATOM 1193 N N . ILE A 1 153 ? -0.146 9.057 4.707 1.00 80.25 153 ILE A N 1
ATOM 1194 C CA . ILE A 1 153 ? 0.042 10.514 4.627 1.00 80.25 153 ILE A CA 1
ATOM 1195 C C . ILE A 1 153 ? 1.504 10.861 4.319 1.00 80.25 153 ILE A C 1
ATOM 1197 O O . ILE A 1 153 ? 1.765 11.706 3.464 1.00 80.25 153 ILE A O 1
ATOM 1201 N N . ILE A 1 154 ? 2.465 10.190 4.962 1.00 83.75 154 ILE A N 1
ATOM 1202 C CA . ILE A 1 154 ? 3.894 10.372 4.659 1.00 83.75 154 ILE A CA 1
ATOM 1203 C C . ILE A 1 154 ? 4.178 9.979 3.203 1.00 83.75 154 ILE A C 1
ATOM 1205 O O . ILE A 1 154 ? 4.838 10.726 2.481 1.00 83.75 154 ILE A O 1
ATOM 1209 N N . GLY A 1 155 ? 3.638 8.847 2.744 1.00 78.25 155 GLY A N 1
ATOM 1210 C CA . GLY A 1 155 ? 3.760 8.391 1.358 1.00 78.25 155 GLY A CA 1
ATOM 1211 C C . GLY A 1 155 ? 3.188 9.390 0.348 1.00 78.25 155 GLY A C 1
ATOM 1212 O O . GLY A 1 155 ? 3.832 9.676 -0.664 1.00 78.25 155 GLY A O 1
ATOM 1213 N N . LEU A 1 156 ? 2.026 9.981 0.640 1.00 78.50 156 LEU A N 1
ATOM 1214 C CA . LEU A 1 156 ? 1.450 11.069 -0.153 1.00 78.50 156 LEU A CA 1
ATOM 1215 C C . LEU A 1 156 ? 2.346 12.304 -0.181 1.00 78.50 156 LEU A C 1
ATOM 1217 O O . LEU A 1 156 ? 2.590 12.852 -1.253 1.00 78.50 156 LEU A O 1
ATOM 1221 N N . GLY A 1 157 ? 2.826 12.744 0.985 1.00 83.12 157 GLY A N 1
ATOM 1222 C CA . GLY A 1 157 ? 3.703 13.905 1.100 1.00 83.12 157 GLY A CA 1
ATOM 1223 C C . GLY A 1 157 ? 4.939 13.725 0.229 1.00 83.12 157 GLY A C 1
ATOM 1224 O O . GLY A 1 157 ? 5.236 14.565 -0.618 1.00 83.12 157 GLY A O 1
ATOM 1225 N N . MET A 1 158 ? 5.579 12.563 0.324 1.00 79.19 158 MET A N 1
ATOM 1226 C CA . MET A 1 158 ? 6.732 12.231 -0.507 1.00 79.19 158 MET A CA 1
ATOM 1227 C C . MET A 1 158 ? 6.386 12.137 -2.003 1.00 79.19 158 MET A C 1
ATOM 1229 O O . MET A 1 158 ? 7.144 12.627 -2.837 1.00 79.19 158 MET A O 1
ATOM 1233 N N . SER A 1 159 ? 5.225 11.575 -2.358 1.00 75.94 159 SER A N 1
ATOM 1234 C CA . SER A 1 159 ? 4.757 11.510 -3.754 1.00 75.94 159 SER A CA 1
ATOM 1235 C C . SER A 1 159 ? 4.501 12.903 -4.340 1.00 75.94 159 SER A C 1
ATOM 1237 O O . SER A 1 159 ? 4.854 13.169 -5.487 1.00 75.94 159 SER A O 1
ATOM 1239 N N . SER A 1 160 ? 3.948 13.819 -3.540 1.00 78.94 160 SER A N 1
ATOM 1240 C CA . SER A 1 160 ? 3.729 15.211 -3.942 1.00 78.94 160 SER A CA 1
ATOM 1241 C C . SER A 1 160 ? 5.043 15.966 -4.164 1.00 78.94 160 SER A C 1
ATOM 1243 O O . SER A 1 160 ? 5.152 16.727 -5.120 1.00 78.94 160 SER A O 1
ATOM 1245 N N . VAL A 1 161 ? 6.069 15.694 -3.349 1.00 81.00 161 VAL A N 1
ATOM 1246 C CA . VAL A 1 161 ? 7.414 16.271 -3.501 1.00 81.00 161 VAL A CA 1
ATOM 1247 C C . VAL A 1 161 ? 8.099 15.777 -4.778 1.00 81.00 161 VAL A C 1
ATOM 1249 O O . VAL A 1 161 ? 8.759 16.552 -5.464 1.00 81.00 161 VAL A O 1
ATOM 1252 N N . ILE A 1 162 ? 7.916 14.507 -5.150 1.00 75.31 162 ILE A N 1
ATOM 1253 C CA . ILE A 1 162 ? 8.444 13.984 -6.422 1.00 75.31 162 ILE A CA 1
ATOM 1254 C C . ILE A 1 162 ? 7.784 14.677 -7.614 1.00 75.31 162 ILE A C 1
ATOM 1256 O O . ILE A 1 162 ? 8.473 15.039 -8.566 1.00 75.31 162 ILE A O 1
ATOM 1260 N N . LEU A 1 163 ? 6.467 14.895 -7.555 1.00 75.00 163 LEU A N 1
ATOM 1261 C CA . LEU A 1 163 ? 5.737 15.591 -8.616 1.00 75.00 163 LEU A CA 1
ATOM 1262 C C . LEU A 1 163 ? 6.199 17.041 -8.791 1.00 75.00 163 LEU A C 1
ATOM 1264 O O . LEU A 1 163 ? 6.240 17.525 -9.919 1.00 75.00 163 LEU A O 1
ATOM 1268 N N . THR A 1 164 ? 6.551 17.732 -7.704 1.00 81.62 164 THR A N 1
ATOM 1269 C CA . THR A 1 164 ? 6.994 19.132 -7.765 1.00 81.62 164 THR A CA 1
ATOM 1270 C C . THR A 1 164 ? 8.462 19.282 -8.151 1.00 81.62 164 THR A C 1
ATOM 1272 O O . THR A 1 164 ? 8.799 20.230 -8.856 1.00 81.62 164 THR A O 1
ATOM 1275 N N . LEU A 1 165 ? 9.335 18.365 -7.720 1.00 81.75 165 LEU A N 1
ATOM 1276 C CA . LEU A 1 165 ? 10.778 18.447 -7.974 1.00 81.75 165 LEU A CA 1
ATOM 1277 C C . LEU A 1 165 ? 11.225 17.709 -9.243 1.00 81.75 165 LEU A C 1
ATOM 1279 O O . LEU A 1 165 ? 12.335 17.940 -9.715 1.00 81.75 165 LEU A O 1
ATOM 1283 N N . GLY A 1 166 ? 10.401 16.816 -9.798 1.00 74.50 166 GLY A N 1
ATOM 1284 C CA . GLY A 1 166 ? 10.691 16.095 -11.043 1.00 74.50 166 GLY A CA 1
ATOM 1285 C C . GLY A 1 166 ? 11.865 15.109 -10.970 1.00 74.50 166 GLY A C 1
ATOM 1286 O O . GLY A 1 166 ? 12.227 14.524 -11.988 1.00 74.50 166 GLY A O 1
ATOM 1287 N N . VAL A 1 167 ? 12.460 14.903 -9.790 1.00 72.56 167 VAL A N 1
ATOM 1288 C CA . VAL A 1 167 ? 13.583 13.980 -9.581 1.00 72.56 167 VAL A CA 1
ATOM 1289 C C . VAL A 1 167 ? 13.152 12.766 -8.751 1.00 72.56 167 VAL A C 1
ATOM 1291 O O . VAL A 1 167 ? 12.761 12.918 -7.589 1.00 72.56 167 VAL A O 1
ATOM 1294 N N . PRO A 1 168 ? 13.230 11.540 -9.306 1.00 64.31 168 PRO A N 1
ATOM 1295 C CA . PRO A 1 168 ? 12.961 10.326 -8.549 1.00 64.31 168 PRO A CA 1
ATOM 1296 C C . PRO A 1 168 ? 14.088 10.089 -7.535 1.00 64.31 168 PRO A C 1
ATOM 1298 O O . PRO A 1 168 ? 15.224 9.791 -7.902 1.00 64.31 168 PRO A O 1
ATOM 1301 N N . HIS A 1 169 ? 13.783 10.221 -6.241 1.00 64.88 169 HIS A N 1
ATOM 1302 C CA . HIS A 1 169 ? 14.750 9.951 -5.178 1.00 64.88 169 HIS A CA 1
ATOM 1303 C C . HIS A 1 169 ? 14.734 8.469 -4.759 1.00 64.88 169 HIS A C 1
ATOM 1305 O O . HIS A 1 169 ? 13.669 7.939 -4.432 1.00 64.88 169 HIS A O 1
ATOM 1311 N N . PRO A 1 170 ? 15.906 7.809 -4.647 1.00 66.56 170 PRO A N 1
ATOM 1312 C CA . PRO A 1 170 ? 16.010 6.395 -4.258 1.00 66.56 170 PRO A CA 1
ATOM 1313 C C . PRO A 1 170 ? 15.487 6.109 -2.840 1.00 66.56 170 PRO A C 1
ATOM 1315 O O . PRO A 1 170 ? 15.153 4.971 -2.518 1.00 66.56 170 PRO A O 1
ATOM 1318 N N . TYR A 1 171 ? 15.367 7.141 -2.000 1.00 66.19 171 TYR A N 1
ATOM 1319 C CA . TYR A 1 171 ? 14.819 7.045 -0.647 1.00 66.19 171 TYR A CA 1
ATOM 1320 C C . TYR A 1 171 ? 13.331 6.688 -0.615 1.00 66.19 171 TYR A C 1
ATOM 1322 O O . TYR A 1 171 ? 12.873 6.099 0.362 1.00 66.19 171 TYR A O 1
ATOM 1330 N N . LEU A 1 172 ? 12.572 6.981 -1.679 1.00 64.88 172 LEU A N 1
ATOM 1331 C CA . LEU A 1 172 ? 11.154 6.620 -1.733 1.00 64.88 172 LEU A CA 1
ATOM 1332 C C . LEU A 1 172 ? 10.966 5.096 -1.701 1.00 64.88 172 LEU A C 1
ATOM 1334 O O . LEU A 1 172 ? 10.060 4.578 -1.051 1.00 64.88 172 LEU A O 1
ATOM 1338 N N . SER A 1 173 ? 11.886 4.369 -2.334 1.00 68.81 173 SER A N 1
ATOM 1339 C CA . SER A 1 173 ? 11.850 2.911 -2.397 1.00 68.81 173 SER A CA 1
ATOM 1340 C C . SER A 1 173 ? 12.169 2.241 -1.056 1.00 68.81 173 SER A C 1
ATOM 1342 O O . SER A 1 173 ? 11.806 1.087 -0.852 1.00 68.81 173 SER A O 1
ATOM 1344 N N . LEU A 1 174 ? 12.796 2.962 -0.118 1.00 71.06 174 LEU A N 1
ATOM 1345 C CA . LEU A 1 174 ? 13.045 2.497 1.254 1.00 71.06 174 LEU A CA 1
ATOM 1346 C C . LEU A 1 174 ? 11.810 2.613 2.158 1.00 71.06 174 LEU A C 1
ATOM 1348 O O . LEU A 1 174 ? 11.707 1.892 3.148 1.00 71.06 174 LEU A O 1
ATOM 1352 N N . VAL A 1 175 ? 10.849 3.476 1.816 1.00 72.69 175 VAL A N 1
ATOM 1353 C CA . VAL A 1 175 ? 9.599 3.643 2.581 1.00 72.69 175 VAL A CA 1
ATOM 1354 C C . VAL A 1 175 ? 8.581 2.545 2.242 1.00 72.69 175 VAL A C 1
ATOM 1356 O O . VAL A 1 175 ? 7.773 2.149 3.079 1.00 72.69 175 VAL A O 1
ATOM 1359 N N . LEU A 1 176 ? 8.654 1.989 1.034 1.00 70.94 176 LEU A N 1
ATOM 1360 C CA . LEU A 1 176 ? 7.799 0.897 0.560 1.00 70.94 176 LEU A CA 1
ATOM 1361 C C . LEU A 1 176 ? 7.778 -0.356 1.475 1.00 70.94 176 LEU A C 1
ATOM 1363 O O . LEU A 1 176 ? 6.680 -0.848 1.752 1.00 70.94 176 LEU A O 1
ATOM 1367 N N . PRO A 1 177 ? 8.914 -0.882 1.983 1.00 76.00 177 PRO A N 1
ATOM 1368 C CA . PRO A 1 177 ? 8.926 -2.023 2.910 1.00 76.00 177 PRO A CA 1
ATOM 1369 C C . PRO A 1 177 ? 8.547 -1.673 4.360 1.00 76.00 177 PRO A C 1
ATOM 1371 O O . PRO A 1 177 ? 8.261 -2.575 5.149 1.00 76.00 177 PRO A O 1
ATOM 1374 N N . LEU A 1 178 ? 8.489 -0.389 4.725 1.00 78.12 178 LEU A N 1
ATOM 1375 C CA . LEU A 1 178 ? 8.127 0.050 6.079 1.00 78.12 178 LEU A CA 1
ATOM 1376 C C . LEU A 1 178 ? 6.664 -0.281 6.414 1.00 78.12 178 LEU A C 1
ATOM 1378 O O . LEU A 1 178 ? 6.361 -0.660 7.544 1.00 78.12 178 LEU A O 1
ATOM 1382 N N . GLY A 1 179 ? 5.772 -0.221 5.420 1.00 75.69 179 GLY A N 1
ATOM 1383 C CA . GLY A 1 179 ? 4.364 -0.589 5.579 1.00 75.69 179 GLY A CA 1
ATOM 1384 C C . GLY A 1 179 ? 4.171 -2.038 6.056 1.00 75.69 179 GLY A C 1
ATOM 1385 O O . GLY A 1 179 ? 3.573 -2.245 7.113 1.00 75.69 179 GLY A O 1
ATOM 1386 N N . PRO A 1 180 ? 4.695 -3.052 5.337 1.00 72.06 180 PRO A N 1
ATOM 1387 C CA . PRO A 1 180 ? 4.601 -4.447 5.768 1.00 72.06 180 PRO A CA 1
ATOM 1388 C C . PRO A 1 180 ? 5.275 -4.743 7.110 1.00 72.06 180 PRO A C 1
ATOM 1390 O O . PRO A 1 180 ? 4.755 -5.545 7.881 1.00 72.06 180 PRO A O 1
ATOM 1393 N N . ILE A 1 181 ? 6.404 -4.094 7.416 1.00 80.12 181 ILE A N 1
ATOM 1394 C CA . ILE A 1 181 ? 7.092 -4.267 8.705 1.00 80.12 181 ILE A CA 1
ATOM 1395 C C . ILE A 1 181 ? 6.211 -3.752 9.848 1.00 80.12 181 ILE A C 1
ATOM 1397 O O . ILE A 1 181 ? 6.003 -4.453 10.837 1.00 80.12 181 ILE A O 1
ATOM 1401 N N . LEU A 1 182 ? 5.630 -2.560 9.700 1.00 77.44 182 LEU A N 1
ATOM 1402 C CA . LEU A 1 182 ? 4.720 -1.994 10.698 1.00 77.44 182 LEU A CA 1
ATOM 1403 C C . LEU A 1 182 ? 3.428 -2.812 10.817 1.00 77.44 182 LEU A C 1
ATOM 1405 O O . LEU A 1 182 ? 2.918 -3.001 11.924 1.00 77.44 182 LEU A O 1
ATOM 1409 N N . ALA A 1 183 ? 2.942 -3.388 9.715 1.00 73.88 183 ALA A N 1
ATOM 1410 C CA . ALA A 1 183 ? 1.859 -4.365 9.749 1.00 73.88 183 ALA A CA 1
ATOM 1411 C C . ALA A 1 183 ? 2.235 -5.597 10.581 1.00 73.88 183 ALA A C 1
ATOM 1413 O O . ALA A 1 183 ? 1.515 -5.969 11.505 1.00 73.88 183 ALA A O 1
ATOM 1414 N N . ALA A 1 184 ? 3.385 -6.207 10.300 1.00 78.12 184 ALA A N 1
ATOM 1415 C CA . ALA A 1 184 ? 3.850 -7.385 11.018 1.00 78.12 184 ALA A CA 1
ATOM 1416 C C . ALA A 1 184 ? 4.016 -7.109 12.519 1.00 78.12 184 ALA A C 1
ATOM 1418 O O . ALA A 1 184 ? 3.553 -7.901 13.334 1.00 78.12 184 ALA A O 1
ATOM 1419 N N . ILE A 1 185 ? 4.590 -5.961 12.893 1.00 82.06 185 ILE A N 1
ATOM 1420 C CA . ILE A 1 185 ? 4.751 -5.560 14.297 1.00 82.06 185 ILE A CA 1
ATOM 1421 C C . ILE A 1 185 ? 3.389 -5.366 14.961 1.00 82.06 185 ILE A C 1
ATOM 1423 O O . ILE A 1 185 ? 3.140 -5.891 16.046 1.00 82.06 185 ILE A O 1
ATOM 1427 N N . THR A 1 186 ? 2.476 -4.646 14.309 1.00 77.50 186 THR A N 1
ATOM 1428 C CA . THR A 1 186 ? 1.170 -4.359 14.902 1.00 77.50 186 THR A CA 1
ATOM 1429 C C . THR A 1 186 ? 0.315 -5.609 15.087 1.00 77.50 186 THR A C 1
ATOM 1431 O O . THR A 1 186 ? -0.327 -5.728 16.132 1.00 77.50 186 THR A O 1
ATOM 1434 N N . PHE A 1 187 ? 0.301 -6.540 14.126 1.00 76.38 187 PHE A N 1
ATOM 1435 C CA . PHE A 1 187 ? -0.430 -7.812 14.234 1.00 76.38 187 PHE A CA 1
ATOM 1436 C C . PHE A 1 187 ? 0.287 -8.838 15.122 1.00 76.38 187 PHE A C 1
ATOM 1438 O O . PHE A 1 187 ? -0.368 -9.539 15.895 1.00 76.38 187 PHE A O 1
ATOM 1445 N N . GLY A 1 188 ? 1.618 -8.885 15.073 1.00 79.56 188 GLY A N 1
ATOM 1446 C CA . GLY A 1 188 ? 2.438 -9.767 15.902 1.00 79.56 188 GLY A CA 1
ATOM 1447 C C . GLY A 1 188 ? 2.348 -9.428 17.388 1.00 79.56 188 GLY A C 1
ATOM 1448 O O . GLY A 1 188 ? 2.243 -10.332 18.212 1.00 79.56 188 GLY A O 1
ATOM 1449 N N . TYR A 1 189 ? 2.278 -8.138 17.737 1.00 78.94 189 TYR A N 1
ATOM 1450 C CA . TYR A 1 189 ? 2.203 -7.698 19.132 1.00 78.94 189 TYR A CA 1
ATOM 1451 C C . TYR A 1 189 ? 0.959 -8.223 19.869 1.00 78.94 189 TYR A C 1
ATOM 1453 O O . TYR A 1 189 ? 1.060 -8.638 21.021 1.00 78.94 189 TYR A O 1
ATOM 1461 N N . THR A 1 190 ? -0.210 -8.276 19.216 1.00 70.88 190 THR A N 1
ATOM 1462 C CA . THR A 1 190 ? -1.396 -8.896 19.848 1.00 70.88 190 THR A CA 1
ATOM 1463 C C . THR A 1 190 ? -1.253 -10.390 20.025 1.00 70.88 190 THR A C 1
ATOM 1465 O O . THR A 1 190 ? -1.688 -10.907 21.044 1.00 70.88 190 THR A O 1
ATOM 1468 N N . PHE A 1 191 ? -0.673 -11.079 19.040 1.00 76.38 191 PHE A N 1
ATOM 1469 C CA . PHE A 1 191 ? -0.527 -12.528 19.113 1.00 76.38 191 PHE A CA 1
ATOM 1470 C C . PHE A 1 191 ? 0.414 -12.917 20.257 1.00 76.38 191 PHE A C 1
ATOM 1472 O O . PHE A 1 191 ? 0.107 -13.805 21.046 1.00 76.38 191 PHE A O 1
ATOM 1479 N N . TRP A 1 192 ? 1.525 -12.188 20.389 1.00 72.69 192 TRP A N 1
ATOM 1480 C CA . TRP A 1 192 ? 2.485 -12.401 21.465 1.00 72.69 192 TRP A CA 1
ATOM 1481 C C . TRP A 1 192 ? 1.868 -12.142 22.846 1.00 72.69 192 TRP A C 1
ATOM 1483 O O . TRP A 1 192 ? 2.001 -12.968 23.744 1.00 72.69 192 TRP A O 1
ATOM 1493 N N . ARG A 1 193 ? 1.096 -11.059 23.001 1.00 76.12 193 ARG A N 1
ATOM 1494 C CA . ARG A 1 193 ? 0.445 -10.724 24.277 1.00 76.12 193 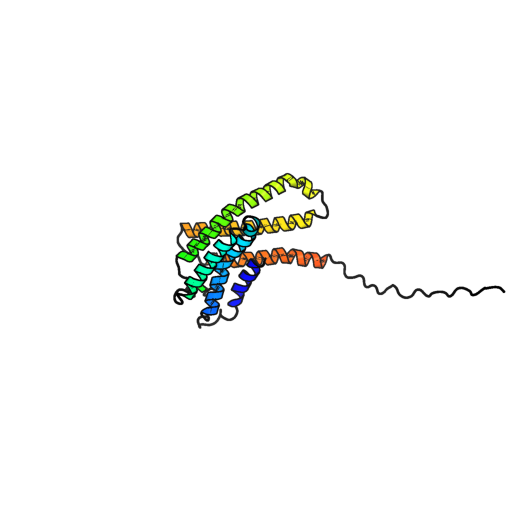ARG A CA 1
ATOM 1495 C C . ARG A 1 193 ? -0.587 -11.764 24.732 1.00 76.12 193 ARG A C 1
ATOM 1497 O O . ARG A 1 193 ? -0.684 -12.030 25.929 1.00 76.12 193 ARG A O 1
ATOM 1504 N N . GLU A 1 194 ? -1.336 -12.353 23.800 1.00 73.75 194 GLU A N 1
ATOM 1505 C CA . GLU A 1 194 ? -2.316 -13.408 24.103 1.00 73.75 194 GLU A CA 1
ATOM 1506 C C . GLU A 1 194 ? -1.630 -14.687 24.612 1.00 73.75 194 GLU A C 1
ATOM 1508 O O . GLU A 1 194 ? -2.133 -15.359 25.513 1.00 73.75 194 GLU A O 1
ATOM 1513 N N . SER A 1 195 ? -0.441 -14.995 24.079 1.00 75.94 195 SER A N 1
ATOM 1514 C CA . SER A 1 195 ? 0.333 -16.170 24.498 1.00 75.94 195 SER A CA 1
ATOM 1515 C C . SER A 1 195 ? 0.823 -16.089 25.947 1.00 75.94 195 SER A C 1
ATOM 1517 O O . SER A 1 195 ? 0.972 -17.116 26.599 1.00 75.94 195 SER A O 1
ATOM 1519 N N . GLU A 1 196 ? 1.007 -14.878 26.475 1.00 77.25 196 GLU A N 1
ATOM 1520 C CA . GLU A 1 196 ? 1.502 -14.646 27.835 1.00 77.25 196 GLU A CA 1
ATOM 1521 C C . GLU A 1 196 ? 0.381 -14.691 28.890 1.00 77.25 196 GLU A C 1
ATOM 1523 O O . GLU A 1 196 ? 0.631 -15.002 30.051 1.00 77.25 196 GLU A O 1
ATOM 1528 N N . HIS A 1 197 ? -0.868 -14.417 28.488 1.00 75.31 197 HIS A N 1
ATOM 1529 C CA . HIS A 1 197 ? -2.038 -14.448 29.377 1.00 75.31 197 HIS A CA 1
ATOM 1530 C C . HIS A 1 197 ? -2.799 -15.774 29.354 1.00 75.31 197 HIS A C 1
ATOM 1532 O O . HIS A 1 197 ? -3.708 -15.943 30.164 1.00 75.31 197 HIS A O 1
ATOM 1538 N N . SER A 1 198 ? -2.455 -16.713 28.466 1.00 71.25 198 SER A N 1
ATOM 1539 C CA . SER A 1 198 ? -3.004 -18.068 28.538 1.00 71.25 198 SER A CA 1
ATOM 1540 C C . SER A 1 198 ? -2.410 -18.771 29.761 1.00 71.25 198 SER A C 1
ATOM 1542 O O . SER A 1 198 ? -1.219 -19.096 29.740 1.00 71.25 198 SER A O 1
ATOM 1544 N N . PRO A 1 199 ? -3.187 -18.997 30.842 1.00 69.31 199 PRO A N 1
ATOM 1545 C CA . PRO A 1 199 ? -2.686 -19.747 31.981 1.00 69.31 199 PRO A CA 1
ATOM 1546 C C . PRO A 1 199 ? -2.258 -21.121 31.474 1.00 69.31 199 PRO A C 1
ATOM 1548 O O . PRO A 1 199 ? -3.007 -21.773 30.741 1.00 69.31 199 PRO A O 1
ATOM 1551 N N . ALA A 1 200 ? -1.037 -21.534 31.827 1.00 70.38 200 ALA A N 1
ATOM 1552 C CA . ALA A 1 200 ? -0.546 -22.867 31.513 1.00 70.38 200 ALA A CA 1
ATOM 1553 C C . ALA A 1 200 ? -1.639 -23.882 31.884 1.00 70.38 200 ALA A C 1
ATOM 1555 O O . ALA A 1 200 ? -2.219 -23.739 32.968 1.00 70.38 200 ALA A O 1
ATOM 1556 N N . PRO A 1 201 ? -1.967 -24.849 31.003 1.00 65.81 201 PRO A N 1
ATOM 1557 C CA . PRO A 1 201 ? -2.992 -25.834 31.300 1.00 65.81 201 PRO A CA 1
ATOM 1558 C C . PRO A 1 201 ? -2.637 -26.452 32.645 1.00 65.81 201 PRO A C 1
ATOM 1560 O O . PRO A 1 201 ? -1.565 -27.042 32.793 1.00 65.81 201 PRO A O 1
ATOM 1563 N N . ALA A 1 202 ? -3.496 -26.214 33.639 1.00 64.88 202 ALA A N 1
ATOM 1564 C CA . ALA A 1 202 ? -3.343 -26.802 34.951 1.00 64.88 202 ALA A CA 1
ATOM 1565 C C . ALA A 1 202 ? -3.219 -28.303 34.715 1.00 64.88 202 ALA A C 1
ATOM 1567 O O . ALA A 1 202 ? -4.107 -28.923 34.133 1.00 64.88 202 ALA A O 1
ATOM 1568 N N . SER A 1 203 ? -2.060 -28.855 35.056 1.00 59.25 203 SER A N 1
ATOM 1569 C CA . SER A 1 203 ? -1.811 -30.281 34.975 1.00 59.25 203 SER A CA 1
ATOM 1570 C C . SER A 1 203 ? -2.845 -30.977 35.859 1.00 59.25 203 SER A C 1
ATOM 1572 O O . SER A 1 203 ? -2.696 -31.009 37.081 1.00 59.25 203 SER A O 1
ATOM 1574 N N . ASP A 1 204 ? -3.904 -31.500 35.238 1.00 56.94 204 ASP A N 1
ATOM 1575 C CA . ASP A 1 204 ? -4.937 -32.356 35.827 1.00 56.94 204 ASP A CA 1
ATOM 1576 C C . ASP A 1 204 ? -4.339 -33.729 36.193 1.00 56.94 204 ASP A C 1
ATOM 1578 O O . ASP A 1 204 ? -4.758 -34.782 35.724 1.00 56.94 204 ASP A O 1
ATOM 1582 N N . SER A 1 205 ? -3.309 -33.733 37.037 1.00 57.12 205 SER A N 1
ATOM 1583 C CA . SER A 1 205 ? -2.646 -34.937 37.546 1.00 57.12 205 SER A CA 1
ATOM 1584 C C . SER A 1 205 ? -2.961 -35.210 39.022 1.00 57.12 205 SER A C 1
ATOM 1586 O O . SER A 1 205 ? -2.231 -35.947 39.675 1.00 57.12 205 SER A O 1
ATOM 1588 N N . ALA A 1 206 ? -4.038 -34.636 39.574 1.00 56.38 206 ALA A N 1
ATOM 1589 C CA . ALA A 1 206 ? -4.374 -34.756 41.000 1.00 56.38 206 ALA A CA 1
ATOM 1590 C C . ALA A 1 206 ? -5.810 -35.234 41.292 1.00 56.38 206 ALA A C 1
ATOM 1592 O O . ALA A 1 206 ? -6.341 -34.960 42.369 1.00 56.38 206 ALA A O 1
ATOM 1593 N N . ARG A 1 207 ? -6.465 -35.950 40.364 1.00 52.84 207 ARG A N 1
ATOM 1594 C CA . ARG A 1 207 ? -7.840 -36.435 40.577 1.00 52.84 207 ARG A CA 1
ATOM 1595 C C . ARG A 1 207 ? -8.060 -37.895 40.190 1.00 52.84 207 ARG A C 1
ATOM 1597 O O . ARG A 1 207 ? -9.040 -38.202 39.531 1.00 52.84 207 ARG A O 1
ATOM 1604 N N . GLU A 1 208 ? -7.203 -38.803 40.655 1.00 54.78 208 GLU A N 1
ATOM 1605 C CA . GLU A 1 208 ? -7.546 -40.232 40.647 1.00 54.78 208 GLU A CA 1
ATOM 1606 C C . GLU A 1 208 ? -6.872 -41.011 41.786 1.00 54.78 208 GLU A C 1
ATOM 1608 O O . GLU A 1 208 ? -5.916 -41.751 41.589 1.00 54.78 208 GLU A O 1
ATOM 1613 N N . SER A 1 209 ? -7.366 -40.825 43.013 1.00 53.03 209 SER A N 1
ATOM 1614 C CA . SER A 1 209 ? -7.193 -41.794 44.110 1.00 53.03 209 SER A CA 1
ATOM 1615 C C . SER A 1 209 ? -8.150 -41.501 45.271 1.00 53.03 209 SER A C 1
ATOM 1617 O O . SER A 1 209 ? -7.750 -41.274 46.409 1.00 53.03 209 SER A O 1
ATOM 1619 N N . THR A 1 210 ? -9.458 -41.506 45.003 1.00 56.88 210 THR A N 1
ATOM 1620 C CA . THR A 1 210 ? -10.448 -41.672 46.078 1.00 56.88 210 THR A CA 1
ATOM 1621 C C . THR A 1 210 ? -10.769 -43.165 46.194 1.00 56.88 210 THR A C 1
ATOM 1623 O O . THR A 1 210 ? -11.380 -43.714 45.275 1.00 56.88 210 THR A O 1
ATOM 1626 N N . PRO A 1 211 ? -10.365 -43.860 47.273 1.00 52.91 211 PRO A N 1
ATOM 1627 C CA . PRO A 1 211 ? -10.756 -45.245 47.483 1.00 52.91 211 PRO A CA 1
ATOM 1628 C C . PRO A 1 211 ? -12.254 -45.284 47.803 1.00 52.91 211 PRO A C 1
ATOM 1630 O O . PRO A 1 211 ? -12.704 -44.726 48.802 1.00 52.91 211 PRO A O 1
ATOM 1633 N N . ARG A 1 212 ? -13.046 -45.931 46.940 1.00 54.75 212 ARG A N 1
ATOM 1634 C CA . ARG A 1 212 ? -14.425 -46.316 47.264 1.00 54.75 212 ARG A CA 1
ATOM 1635 C C . ARG A 1 212 ? -14.371 -47.329 48.406 1.00 54.75 212 ARG A C 1
ATOM 1637 O O . ARG A 1 212 ? -14.030 -48.488 48.183 1.00 54.75 212 ARG A O 1
ATOM 1644 N N . SER A 1 213 ? -14.712 -46.893 49.616 1.00 55.56 213 SER A N 1
ATOM 1645 C CA . SER A 1 213 ? -15.093 -47.797 50.696 1.00 55.56 213 SER A CA 1
ATOM 1646 C C . SER A 1 213 ? -16.366 -48.530 50.275 1.00 55.56 213 SER A C 1
ATOM 1648 O O . SER A 1 213 ? -17.414 -47.911 50.078 1.00 55.56 213 SER A O 1
ATOM 1650 N N . VAL A 1 214 ? -16.249 -49.841 50.095 1.00 61.56 214 VAL A N 1
ATOM 1651 C CA . VAL A 1 214 ? -17.373 -50.763 49.934 1.00 61.56 214 VAL A CA 1
ATOM 1652 C C . VAL A 1 214 ? -18.089 -50.820 51.281 1.00 61.56 214 VAL A C 1
ATOM 1654 O O . VAL A 1 214 ? -17.550 -51.364 52.239 1.00 61.56 214 VAL A O 1
ATOM 1657 N N . ALA A 1 215 ? -19.254 -50.179 51.354 1.00 59.97 215 ALA A N 1
ATOM 1658 C CA . ALA A 1 215 ? -20.174 -50.283 52.474 1.00 59.97 215 ALA A CA 1
ATOM 1659 C C . ALA A 1 215 ? -21.080 -51.507 52.274 1.00 59.97 215 ALA A C 1
ATOM 1661 O O . ALA A 1 215 ? -21.725 -51.639 51.234 1.00 59.97 215 ALA A O 1
ATOM 1662 N N . ASP A 1 216 ? -21.039 -52.384 53.274 1.00 53.41 216 ASP A N 1
ATOM 1663 C CA . ASP A 1 216 ? -22.138 -53.117 53.903 1.00 53.41 216 ASP A CA 1
ATOM 1664 C C . ASP A 1 216 ? -23.221 -53.745 53.014 1.00 53.41 216 ASP A C 1
ATOM 1666 O O . ASP A 1 216 ? -24.150 -53.105 52.521 1.00 53.41 216 ASP A O 1
ATOM 1670 N N . ALA A 1 217 ? -23.127 -55.072 52.918 1.00 54.16 217 ALA A N 1
ATOM 1671 C CA . ALA A 1 217 ? -24.237 -55.954 52.611 1.00 54.16 217 ALA A CA 1
ATOM 1672 C C . ALA A 1 217 ? -24.911 -56.376 53.927 1.00 54.16 217 ALA A C 1
ATOM 1674 O O . ALA A 1 217 ? -24.423 -57.274 54.602 1.00 54.16 217 ALA A O 1
ATOM 1675 N N . ASP A 1 218 ? -26.043 -55.750 54.245 1.00 58.16 218 ASP A N 1
ATOM 1676 C CA . ASP A 1 218 ? -27.047 -56.284 55.167 1.00 58.16 218 ASP A CA 1
ATOM 1677 C C . ASP A 1 218 ? -28.405 -56.244 54.453 1.00 58.16 218 ASP A C 1
ATOM 1679 O O . ASP A 1 218 ? -29.042 -55.197 54.323 1.00 58.16 218 ASP A O 1
ATOM 1683 N N . VAL A 1 219 ? -28.841 -57.399 53.946 1.00 64.94 219 VAL A N 1
ATOM 1684 C CA . VAL A 1 219 ? -30.223 -57.632 53.514 1.00 64.94 219 VAL A CA 1
ATOM 1685 C C . VAL A 1 219 ? -30.709 -58.903 54.197 1.00 64.94 219 VAL A C 1
ATOM 1687 O O . VAL A 1 219 ? -30.329 -60.013 53.837 1.00 64.94 219 VAL A O 1
ATOM 1690 N N . ASN A 1 220 ? -31.557 -58.682 55.198 1.00 58.94 220 ASN A N 1
ATOM 1691 C CA . ASN A 1 220 ? -32.476 -59.649 55.786 1.00 58.94 220 ASN A CA 1
ATOM 1692 C C . ASN A 1 220 ? -33.311 -60.345 54.699 1.00 58.94 220 ASN A C 1
ATOM 1694 O O . ASN A 1 220 ? -33.966 -59.629 53.943 1.00 58.94 220 ASN A O 1
ATOM 1698 N N . VAL A 1 221 ? -33.339 -61.685 54.687 1.00 56.47 221 VAL A N 1
ATOM 1699 C CA . VAL A 1 221 ? -34.522 -62.578 54.811 1.00 56.47 221 VAL A CA 1
ATOM 1700 C C . VAL A 1 221 ? -34.021 -63.976 55.170 1.00 56.4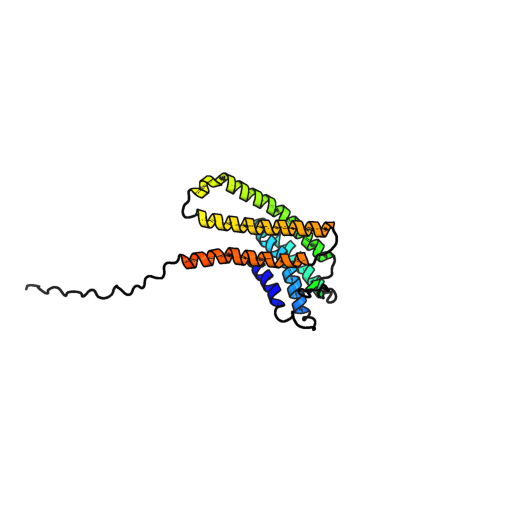7 221 VAL A C 1
ATOM 1702 O O . VAL A 1 221 ? -33.101 -64.461 54.477 1.00 56.47 221 VAL A O 1
#

Secondary structure (DSSP, 8-state):
-HHHHHHHHHHHTTTTSSS-SSPPPHHHHHHHHHHHHHHHHHHHHHHHTTT-TTSHHHHHHHHHHHHHHHHH-TTSEEE-TTTT--SEEE--HHHHHHHHHHHHHHHHHHHHHHHHHHHHHHHTHHHHHT-TTTHHHHHHHHHHHHHHHHHHHHHHHHHHHHHHH----TTHHHHTTHHHHHHHHHHHHHHHHHHHHS-------S---------------

Organism: NCBI:txid153505

Foldseek 3Di:
DVLLVLLVVLLVLCVPVQPDPDDDDLVNQLSSQLSNLCSLLVVLCVVCVVPDPPPVVVSVVVSVVVSVVCVVDSPQWDQPPDPRSSHIDRNDPVSLVVSLVSLVVSLVVVVVVLVVVVVVCVVCVVVLVVPVPCNVVVVLVNVLVVVLNVLSVVLNVVSVVCVVVVDDDPVSVVSSVVNSVSVCCSVVVVVVVVVVPPPDPDPPPPPPDDDPDDDDDDDDD

pLDDT: mean 71.89, std 8.6, range [51.16, 94.0]

Radius of gyration: 27.35 Å; chains: 1; bounding box: 61×82×81 Å

Sequence (221 aa):
MLSWILYSASFLLLVGNQLGEAEPPFGLCFVQAGLIYAAPTFSILGCLLSFLHKFPPTVYAVVFFNVLLGVRDYRVVSRASSNLNLYCHITTSTDWMVSSYIVVCGTLMLVPLEIWIGFVFCRNWAAFRTTPNHGQASLTIFIRVALFSGISIIGLGMSSVILTLGVPHPYLSLVLPLGPILAAITFGYTFWRESEHSPAPASDSARESTPRSVADADVNV